Protein AF-G0UNC0-F1 (afdb_monomer_lite)

Radius of gyration: 29.93 Å; chains: 1; bounding box: 66×72×82 Å

Foldseek 3Di:
DVVVVVVVVLVVLLVVLLVQLVVCLVPVPDDDPVNQVCCAVPLLSNLVSLLVQLQPPPDPRLQSSLSNVVVNVVRHDVVNLLSNLPPPSSLVSLLCLLQDDQPDDSSLSSNLSSLVQLVCQLVVCVPPPSNVSSVCSQVVSCVVRVDRSVVVNVVSPDDDDPDDQDPVNDDDPDPPPPDDDDPPPPVPPQWDADPPQRDTDGPPDPDDDPPPDDDDDDDDDDDD

Sequence (224 aa):
MDFFRRTFNNIKLRLHISKVFQEASKYPVVLSPECLELAESYPAIVAAVIGDSLGKSSTLHVYGYLLLLEKLVNSCSSAFHSAMAQNCALQENLVLLATGRADGAERRRSRHLARLTLLEYSRMFADVPELRSLATLATAAEQRTGRHLLRAIVLENKSVRIIEPRPQDIVVFSPTESTAGSAVQTELPAVWPCSICTSMNRRSDESCSPAGQRGTRRRAPFHF

pLDDT: mean 82.82, std 18.48, range [31.75, 98.38]

Secondary structure (DSSP, 8-state):
-HHHHHHHHHHHHHHHHHHHHHHHHHSTTS--HHHHHHHHH-HHHHHHHHHHHHH-TT-TTHHHHHHHHHHHHHHS-HHHHHHHHH-HHHHHHHHHHHHS---SHHHHHHHHHHHHHHHHHHHHTTT-GGGHHHHTHHHHHHHHHTS-HHHHHHHHHS----PPPPGGG----------S---------SEEE-TTT--EEETT-SS---TT-----PPPPPP-

Organism: Trypanosoma congolense (strain IL3000) (NCBI:txid1068625)

Structure (mmCIF, N/CA/C/O backbone):
data_AF-G0UNC0-F1
#
_entry.id   AF-G0UNC0-F1
#
loop_
_atom_site.group_PDB
_atom_site.id
_atom_site.type_symbol
_atom_site.label_atom_id
_atom_site.label_alt_id
_atom_site.label_comp_id
_atom_site.label_asym_id
_atom_site.label_entity_id
_atom_site.label_seq_id
_atom_site.pdbx_PDB_ins_code
_atom_site.Cartn_x
_atom_site.Cartn_y
_atom_site.Cartn_z
_atom_site.occupancy
_atom_site.B_iso_or_equiv
_atom_site.auth_seq_id
_atom_site.auth_comp_id
_atom_site.auth_asym_id
_atom_site.auth_atom_id
_atom_site.pdbx_PDB_model_num
ATOM 1 N N . MET A 1 1 ? 32.846 13.074 -13.757 1.00 62.44 1 MET A N 1
ATOM 2 C CA . MET A 1 1 ? 31.672 13.687 -14.426 1.00 62.44 1 MET A CA 1
ATOM 3 C C . MET A 1 1 ? 30.473 12.740 -14.502 1.00 62.44 1 MET A C 1
ATOM 5 O O . MET A 1 1 ? 29.347 13.204 -14.362 1.00 62.44 1 MET A O 1
ATOM 9 N N . ASP A 1 2 ? 30.677 11.424 -14.627 1.00 79.31 2 ASP A N 1
ATOM 10 C CA . ASP A 1 2 ? 29.570 10.460 -14.773 1.00 79.31 2 ASP A CA 1
ATOM 11 C C . ASP A 1 2 ? 28.697 10.286 -13.530 1.00 79.31 2 ASP A C 1
ATOM 13 O O . ASP A 1 2 ? 27.493 10.087 -13.661 1.00 79.31 2 ASP A O 1
ATOM 17 N N . PHE A 1 3 ? 29.268 10.424 -12.328 1.00 80.81 3 PHE A N 1
ATOM 18 C CA . PHE A 1 3 ? 28.497 10.390 -11.082 1.00 80.81 3 PHE A CA 1
ATOM 19 C C . PHE A 1 3 ? 27.432 11.494 -11.051 1.00 80.81 3 PHE A C 1
ATOM 21 O O . PHE A 1 3 ? 26.249 11.198 -10.926 1.00 80.81 3 PHE A O 1
ATOM 28 N N . PHE A 1 4 ? 27.822 12.754 -11.268 1.00 81.50 4 PHE A N 1
ATOM 29 C CA . PHE A 1 4 ? 26.883 13.880 -11.292 1.00 81.50 4 PHE A CA 1
ATOM 30 C C . PHE A 1 4 ? 25.819 13.726 -12.379 1.00 81.50 4 PHE A C 1
ATOM 32 O O . PHE A 1 4 ? 24.649 14.000 -12.127 1.00 81.50 4 PHE A O 1
ATOM 39 N N . ARG A 1 5 ? 26.194 13.222 -13.561 1.00 82.06 5 ARG A N 1
ATOM 40 C CA . ARG A 1 5 ? 25.249 12.978 -14.657 1.00 82.06 5 ARG A CA 1
ATOM 41 C C . ARG A 1 5 ? 24.229 11.892 -14.306 1.00 82.06 5 ARG A C 1
ATOM 43 O O . ARG A 1 5 ? 23.038 12.082 -14.536 1.00 82.06 5 ARG A O 1
ATOM 50 N N . ARG A 1 6 ? 24.675 10.777 -13.716 1.00 84.19 6 ARG A N 1
ATOM 51 C CA . ARG A 1 6 ? 23.799 9.686 -13.255 1.00 84.19 6 ARG A CA 1
ATOM 52 C C . ARG A 1 6 ? 22.871 10.152 -12.139 1.00 84.19 6 ARG A C 1
ATOM 54 O O . ARG A 1 6 ? 21.672 9.904 -12.218 1.00 84.19 6 ARG A O 1
ATOM 61 N N . THR A 1 7 ? 23.398 10.873 -11.153 1.00 84.44 7 THR A N 1
ATOM 62 C CA . THR A 1 7 ? 22.610 11.418 -10.043 1.00 84.44 7 THR A CA 1
ATOM 63 C C . THR A 1 7 ? 21.571 12.419 -10.542 1.00 84.44 7 THR A C 1
ATOM 65 O O . THR A 1 7 ? 20.403 12.316 -10.181 1.00 84.44 7 THR A O 1
ATOM 68 N N . PHE A 1 8 ? 21.952 13.336 -11.434 1.00 88.44 8 PHE A N 1
ATOM 69 C CA . PHE A 1 8 ? 21.024 14.301 -12.024 1.00 88.44 8 PHE A CA 1
ATOM 70 C C . PHE A 1 8 ? 19.915 13.616 -12.831 1.00 88.44 8 PHE A C 1
ATOM 72 O O . PHE A 1 8 ? 18.739 13.937 -12.663 1.00 88.44 8 PHE A O 1
ATOM 79 N N . ASN A 1 9 ? 20.265 12.627 -13.658 1.00 89.44 9 ASN A N 1
ATOM 80 C CA . ASN A 1 9 ? 19.283 11.853 -14.416 1.00 89.44 9 ASN A CA 1
ATOM 81 C C . ASN A 1 9 ? 18.334 11.072 -13.496 1.00 89.44 9 ASN A C 1
ATOM 83 O O . ASN A 1 9 ? 17.136 11.029 -13.762 1.00 89.44 9 ASN A O 1
ATOM 87 N N . ASN A 1 10 ? 18.840 10.510 -12.394 1.00 89.25 10 ASN A N 1
ATOM 88 C CA . ASN A 1 10 ? 18.021 9.819 -11.400 1.00 89.25 10 ASN A CA 1
ATOM 89 C C . ASN A 1 10 ? 17.038 10.780 -10.708 1.00 89.25 10 ASN A C 1
ATOM 91 O O . ASN A 1 10 ? 15.851 10.479 -10.608 1.00 89.25 10 ASN A O 1
ATOM 95 N N . ILE A 1 11 ? 17.496 11.975 -10.318 1.00 92.44 11 ILE A N 1
ATOM 96 C CA . ILE A 1 11 ? 16.631 13.013 -9.738 1.00 92.44 11 ILE A CA 1
ATOM 97 C C . ILE A 1 11 ? 15.555 13.436 -10.740 1.00 92.44 11 ILE A C 1
ATOM 99 O O . ILE A 1 11 ? 14.378 13.494 -10.386 1.00 92.44 11 ILE A O 1
ATOM 103 N N . LYS A 1 12 ? 15.931 13.688 -12.000 1.00 94.38 12 LYS A N 1
ATOM 104 C CA . LYS A 1 12 ? 14.984 14.052 -13.061 1.00 94.38 12 LYS A CA 1
ATOM 105 C C . LYS A 1 12 ? 13.924 12.966 -13.260 1.00 94.38 12 LYS A C 1
ATOM 107 O O . LYS A 1 12 ? 12.743 13.290 -13.359 1.00 94.38 12 LYS A O 1
ATOM 112 N N . LEU A 1 13 ? 14.334 11.698 -13.269 1.00 94.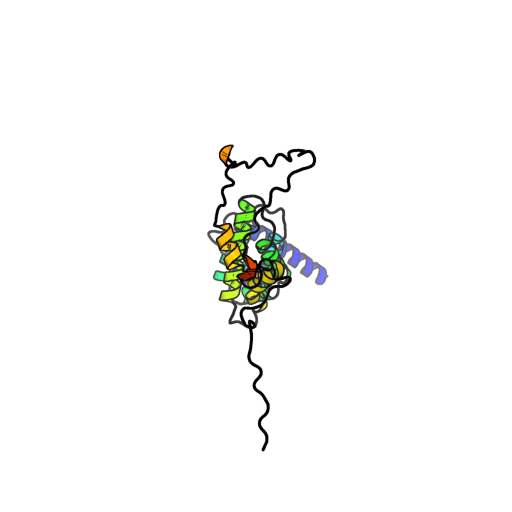81 13 LEU A N 1
ATOM 113 C CA . LEU A 1 13 ? 13.427 10.558 -13.375 1.00 94.81 13 LEU A CA 1
ATOM 114 C C . LEU A 1 13 ? 12.478 10.483 -12.174 1.00 94.81 13 LEU A C 1
ATOM 116 O O . LEU A 1 13 ? 11.270 10.373 -12.356 1.00 94.81 13 LEU A O 1
ATOM 120 N N . ARG A 1 14 ? 12.994 10.620 -10.947 1.00 95.69 14 ARG A N 1
ATOM 121 C CA . ARG A 1 14 ? 12.172 10.608 -9.729 1.00 95.69 14 ARG A CA 1
ATOM 122 C C . ARG A 1 14 ? 11.157 11.751 -9.709 1.00 95.69 14 ARG A C 1
ATOM 124 O O . ARG A 1 14 ? 10.015 11.533 -9.317 1.00 95.69 14 ARG A O 1
ATOM 131 N N . LEU A 1 15 ? 11.541 12.948 -10.157 1.00 95.31 15 LEU A N 1
ATOM 132 C CA . LEU A 1 15 ? 10.632 14.093 -10.280 1.00 95.31 15 LEU A CA 1
ATOM 133 C C . LEU A 1 15 ? 9.550 13.853 -11.336 1.00 95.31 15 LEU A C 1
ATOM 135 O O . LEU A 1 15 ? 8.385 14.168 -11.100 1.00 95.31 15 LEU A O 1
ATOM 139 N N . HIS A 1 16 ? 9.921 13.276 -12.480 1.00 96.75 16 HIS A N 1
ATOM 140 C CA . HIS A 1 16 ? 8.971 12.924 -13.529 1.00 96.75 16 HIS A CA 1
ATOM 141 C C . HIS A 1 16 ? 7.955 11.885 -13.038 1.00 96.75 16 HIS A C 1
ATOM 143 O O . HIS A 1 16 ? 6.756 12.152 -13.089 1.00 96.75 16 HIS A O 1
ATOM 149 N N . ILE A 1 17 ? 8.426 10.776 -12.455 1.00 96.25 17 ILE A N 1
ATOM 150 C CA . ILE A 1 17 ? 7.572 9.747 -11.846 1.00 96.25 17 ILE A CA 1
ATOM 151 C C . ILE A 1 17 ? 6.675 10.371 -10.771 1.00 96.25 17 ILE A C 1
ATOM 153 O O . ILE A 1 17 ? 5.467 10.159 -10.783 1.00 96.25 17 ILE A O 1
ATOM 157 N N . SER A 1 18 ? 7.222 11.204 -9.880 1.00 94.69 18 SER A N 1
ATOM 158 C CA . SER A 1 18 ? 6.429 11.887 -8.851 1.00 94.69 18 SER A CA 1
ATOM 159 C C . SER A 1 18 ? 5.303 12.728 -9.442 1.00 94.69 18 SER A C 1
ATOM 161 O O . SER A 1 18 ? 4.203 12.716 -8.898 1.00 94.69 18 SER A O 1
ATOM 163 N N . LYS A 1 19 ? 5.550 13.445 -10.542 1.00 94.12 19 LYS A N 1
ATOM 164 C CA . LYS A 1 19 ? 4.528 14.261 -11.204 1.00 94.12 19 LYS A CA 1
ATOM 165 C C . LYS A 1 19 ? 3.438 13.391 -11.831 1.00 94.12 19 LYS A C 1
ATOM 167 O O . LYS A 1 19 ? 2.259 13.655 -11.614 1.00 94.12 19 LYS A O 1
ATOM 172 N N . VAL A 1 20 ? 3.826 12.354 -12.572 1.00 94.81 20 VAL A N 1
ATOM 173 C CA . VAL A 1 20 ? 2.887 11.429 -13.228 1.00 94.81 20 VAL A CA 1
ATOM 174 C C . VAL A 1 20 ? 1.990 10.750 -12.189 1.00 94.81 20 VAL A C 1
ATOM 176 O O . VAL A 1 20 ? 0.769 10.746 -12.322 1.00 94.81 20 VAL A O 1
ATOM 179 N N . PHE A 1 21 ? 2.576 10.250 -11.100 1.00 93.50 21 PHE A N 1
ATOM 180 C CA . PHE A 1 21 ? 1.844 9.520 -10.065 1.00 93.50 21 PHE A CA 1
ATOM 181 C C . PHE A 1 21 ? 0.993 10.438 -9.185 1.00 93.50 21 PHE A C 1
ATOM 183 O O . PHE A 1 21 ? -0.075 10.031 -8.729 1.00 93.50 21 PHE A O 1
ATOM 190 N N . GLN A 1 22 ? 1.402 11.695 -9.002 1.00 92.12 22 GLN A N 1
ATOM 191 C CA . GLN A 1 22 ? 0.567 12.695 -8.346 1.00 92.12 22 GLN A CA 1
ATOM 192 C C . GLN A 1 22 ? -0.710 12.967 -9.141 1.00 92.12 22 GLN A C 1
ATOM 194 O O . GLN A 1 22 ? -1.788 12.995 -8.548 1.00 92.12 22 GLN A O 1
ATOM 199 N N . GLU A 1 23 ? -0.622 13.128 -10.461 1.00 91.44 23 GLU A N 1
ATOM 200 C CA . GLU A 1 23 ? -1.813 13.304 -11.297 1.00 91.44 23 GLU A CA 1
ATOM 201 C C . GLU A 1 23 ? -2.672 12.034 -11.339 1.00 91.44 23 GLU A C 1
ATOM 203 O O . GLU A 1 23 ? -3.886 12.115 -11.147 1.00 91.44 23 GLU A O 1
ATOM 208 N N . ALA A 1 24 ? -2.055 10.855 -11.466 1.00 91.88 24 ALA A N 1
ATOM 209 C CA . ALA A 1 24 ? -2.771 9.579 -11.438 1.00 91.88 24 ALA A CA 1
ATOM 210 C C . ALA A 1 24 ? -3.513 9.346 -10.108 1.00 91.88 24 ALA A C 1
ATOM 212 O O . ALA A 1 24 ? -4.627 8.824 -10.098 1.00 91.88 24 ALA A O 1
ATOM 213 N N . SER A 1 25 ? -2.948 9.796 -8.981 1.00 91.38 25 SER A N 1
ATOM 214 C CA . SER A 1 25 ? -3.578 9.664 -7.660 1.00 91.38 25 SER A CA 1
ATOM 215 C C . SER A 1 25 ? -4.883 10.459 -7.521 1.00 91.38 25 SER A C 1
ATOM 217 O O . SER A 1 25 ? -5.723 10.117 -6.691 1.00 91.38 25 SER A O 1
ATOM 219 N N . LYS A 1 26 ? -5.095 11.502 -8.333 1.00 89.88 26 LYS A N 1
ATOM 220 C CA . LYS A 1 26 ? -6.343 12.284 -8.318 1.00 89.88 26 LYS A CA 1
ATOM 221 C C . LYS A 1 26 ? -7.501 11.526 -8.970 1.00 89.88 26 LYS A C 1
ATOM 223 O O . LYS A 1 26 ? -8.643 11.700 -8.555 1.00 89.88 26 LYS A O 1
ATOM 228 N N . TYR A 1 27 ? -7.203 10.672 -9.952 1.00 83.81 27 TYR A N 1
ATOM 229 C CA . TYR A 1 27 ? -8.188 9.915 -10.729 1.00 83.81 27 TYR A CA 1
ATOM 230 C C . TYR A 1 27 ? -7.739 8.454 -10.927 1.00 83.81 27 TYR A C 1
ATOM 232 O O . TYR A 1 27 ? -7.495 8.031 -12.057 1.00 83.81 27 TYR A O 1
ATOM 240 N N . PRO A 1 28 ? -7.660 7.640 -9.857 1.00 76.88 28 PRO A N 1
ATOM 241 C CA . PRO A 1 28 ? -7.049 6.305 -9.893 1.00 76.88 28 PRO A CA 1
ATOM 242 C C . PRO A 1 28 ? -7.924 5.226 -10.569 1.00 76.88 28 PRO A C 1
ATOM 244 O O . PRO A 1 28 ? -7.727 4.032 -10.356 1.00 76.88 28 PRO A O 1
ATOM 247 N N . VAL A 1 29 ? -8.929 5.624 -11.358 1.00 76.62 29 VAL A N 1
ATOM 248 C CA . VAL A 1 29 ? -9.902 4.704 -11.970 1.00 76.62 29 VAL A CA 1
ATOM 249 C C . VAL A 1 29 ? -9.270 3.913 -13.116 1.00 76.62 29 VAL A C 1
ATOM 251 O O . VAL A 1 29 ? -9.518 2.714 -13.236 1.00 76.62 29 VAL A O 1
ATOM 254 N N . VAL A 1 30 ? -8.432 4.563 -13.930 1.00 82.88 30 VAL A N 1
ATOM 255 C CA . VAL A 1 30 ? -7.746 3.952 -15.076 1.00 82.88 30 VAL A CA 1
ATOM 256 C C . VAL A 1 30 ? -6.280 4.368 -15.048 1.00 82.88 30 VAL A C 1
ATOM 258 O O . VAL A 1 30 ? -5.974 5.558 -15.020 1.00 82.88 30 VAL A O 1
ATOM 261 N N . LEU A 1 31 ? -5.375 3.387 -15.052 1.00 87.62 31 LEU A N 1
ATOM 262 C CA . LEU A 1 31 ? -3.941 3.644 -15.171 1.00 87.62 31 LEU A CA 1
ATOM 263 C C . LEU A 1 31 ? -3.624 4.122 -16.586 1.00 87.62 31 LEU A C 1
ATOM 265 O O . LEU A 1 31 ? -4.024 3.487 -17.562 1.00 87.62 31 LEU A O 1
ATOM 269 N N . SER A 1 32 ? -2.885 5.225 -16.702 1.00 92.00 32 SER A N 1
ATOM 270 C CA . SER A 1 32 ? -2.342 5.627 -17.997 1.00 92.00 32 SER A CA 1
ATOM 271 C C . SER A 1 32 ? -1.278 4.614 -18.454 1.00 92.00 32 SER A C 1
ATOM 273 O O . SER A 1 32 ? -0.613 3.999 -17.612 1.00 92.00 32 SER A O 1
ATOM 275 N N . PRO A 1 33 ? -1.071 4.443 -19.773 1.00 93.38 33 PRO A N 1
ATOM 276 C CA . PRO A 1 33 ? -0.002 3.584 -20.285 1.00 93.38 33 PRO A CA 1
ATOM 277 C C . PRO A 1 33 ? 1.377 4.026 -19.774 1.00 93.38 33 PRO A C 1
ATOM 279 O O . PRO A 1 33 ? 2.196 3.187 -19.419 1.00 93.38 33 PRO A O 1
ATOM 282 N N . GLU A 1 34 ? 1.587 5.337 -19.625 1.00 94.94 34 GLU A N 1
ATOM 283 C CA . GLU A 1 34 ? 2.806 5.914 -19.049 1.00 94.94 34 GLU A CA 1
ATOM 284 C C . GLU A 1 34 ? 3.031 5.470 -17.590 1.00 94.94 34 GLU A C 1
ATOM 286 O O . GLU A 1 34 ? 4.153 5.136 -17.214 1.00 94.94 34 GLU A O 1
ATOM 291 N N . CYS A 1 35 ? 1.982 5.401 -16.757 1.00 94.31 35 CYS A N 1
ATOM 292 C CA . CYS A 1 35 ? 2.106 4.899 -15.383 1.00 94.31 35 CYS A CA 1
ATOM 293 C C . CYS A 1 35 ? 2.588 3.445 -15.341 1.00 94.31 35 CYS A C 1
ATOM 295 O O . CYS A 1 35 ? 3.447 3.115 -14.522 1.00 94.31 35 CYS A O 1
ATOM 297 N N . LEU A 1 36 ? 2.028 2.592 -16.203 1.00 95.31 36 LEU A N 1
ATOM 298 C CA . LEU A 1 36 ? 2.390 1.176 -16.279 1.00 95.31 36 LEU A CA 1
ATOM 299 C C . LEU A 1 36 ? 3.820 0.995 -16.791 1.00 95.31 36 LEU A C 1
ATOM 301 O O . LEU A 1 36 ? 4.602 0.276 -16.176 1.00 95.31 36 LEU A O 1
ATOM 305 N N . GLU A 1 37 ? 4.191 1.704 -17.857 1.00 96.88 37 GLU A N 1
ATOM 306 C CA . GLU A 1 37 ? 5.540 1.650 -18.424 1.00 96.88 37 GLU A CA 1
ATOM 307 C C . GLU A 1 37 ? 6.605 2.070 -17.401 1.00 96.88 37 GLU A C 1
ATOM 309 O O . GLU A 1 37 ? 7.631 1.401 -17.250 1.00 96.88 37 GLU A O 1
ATOM 314 N N . LEU A 1 38 ? 6.347 3.142 -16.643 1.00 97.38 38 LEU A N 1
ATOM 315 C CA . LEU A 1 38 ? 7.242 3.598 -15.580 1.00 97.38 38 LEU A CA 1
ATOM 316 C C . LEU A 1 38 ? 7.332 2.593 -14.425 1.00 97.38 38 LEU A C 1
ATOM 318 O O . LEU A 1 38 ? 8.417 2.406 -13.871 1.00 97.38 38 LEU A O 1
ATOM 322 N N . ALA A 1 39 ? 6.218 1.957 -14.052 1.00 96.94 39 ALA A N 1
ATOM 323 C CA . ALA A 1 39 ? 6.186 0.962 -12.983 1.00 96.94 39 ALA A CA 1
ATOM 324 C C . ALA A 1 39 ? 6.944 -0.320 -13.344 1.00 96.94 39 ALA A C 1
ATOM 326 O O . ALA A 1 39 ? 7.632 -0.862 -12.483 1.00 96.94 39 ALA A O 1
ATOM 327 N N . GLU A 1 40 ? 6.879 -0.757 -14.602 1.00 96.62 40 GLU A N 1
ATOM 328 C CA . GLU A 1 40 ? 7.638 -1.914 -15.093 1.00 96.62 40 GLU A CA 1
ATOM 329 C C . GLU A 1 40 ? 9.122 -1.592 -15.294 1.00 96.62 40 GLU A C 1
ATOM 331 O O . GLU A 1 40 ? 9.996 -2.374 -14.924 1.00 96.62 40 GLU A O 1
ATOM 336 N N . SER A 1 41 ? 9.431 -0.413 -15.837 1.00 97.12 41 SER A N 1
ATOM 337 C CA . SER A 1 41 ? 10.813 -0.033 -16.152 1.00 97.12 41 SER A CA 1
ATOM 338 C C . SER A 1 41 ? 11.609 0.383 -14.912 1.00 97.12 41 SER A C 1
ATOM 340 O O . SER A 1 41 ? 12.825 0.186 -14.853 1.00 97.12 41 SER A O 1
ATOM 342 N N . TYR A 1 42 ? 10.944 0.976 -13.913 1.00 97.31 42 TYR A N 1
ATOM 343 C CA . TYR A 1 42 ? 11.586 1.563 -12.731 1.00 97.31 42 TYR A CA 1
ATOM 344 C C . TYR A 1 42 ? 10.866 1.227 -11.410 1.00 97.31 42 TYR A C 1
ATOM 346 O O . TYR A 1 42 ? 10.596 2.130 -10.605 1.00 97.31 42 TYR A O 1
ATOM 354 N N . PRO A 1 43 ? 10.610 -0.060 -11.111 1.00 97.56 43 PRO A N 1
ATOM 355 C CA . PRO A 1 43 ? 9.739 -0.478 -10.012 1.00 97.56 43 PRO A CA 1
ATOM 356 C C . PRO A 1 43 ? 10.212 0.014 -8.636 1.00 97.56 43 PRO A C 1
ATOM 358 O O . PRO A 1 43 ? 9.407 0.473 -7.827 1.00 97.56 43 PRO A O 1
ATOM 3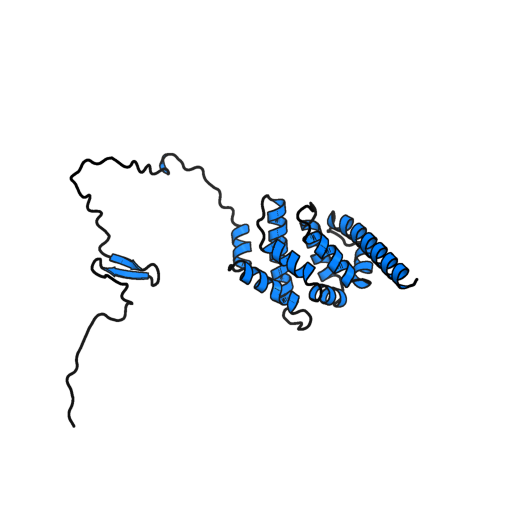61 N N . ALA A 1 44 ? 11.525 0.013 -8.379 1.00 97.19 44 ALA A N 1
ATOM 362 C CA . ALA A 1 44 ? 12.094 0.485 -7.113 1.00 97.19 44 ALA A CA 1
ATOM 363 C C . ALA A 1 44 ? 11.885 1.991 -6.882 1.00 97.19 44 ALA A C 1
ATOM 365 O O . ALA A 1 44 ? 11.568 2.415 -5.768 1.00 97.19 44 ALA A O 1
ATOM 366 N N . ILE A 1 45 ? 12.035 2.804 -7.934 1.00 97.00 45 ILE A N 1
ATOM 367 C CA . ILE A 1 45 ? 11.839 4.257 -7.848 1.00 97.00 45 ILE A CA 1
ATOM 368 C C . ILE A 1 45 ? 10.353 4.561 -7.675 1.00 97.00 45 ILE A C 1
ATOM 370 O O . ILE A 1 45 ? 9.997 5.394 -6.843 1.00 97.00 45 ILE A O 1
ATOM 374 N N . VAL A 1 46 ? 9.487 3.856 -8.405 1.00 97.69 46 VAL A N 1
ATOM 375 C CA . VAL A 1 46 ? 8.033 3.998 -8.279 1.00 97.69 46 VAL A CA 1
ATOM 376 C C . VAL A 1 46 ? 7.561 3.627 -6.872 1.00 97.69 46 VAL A C 1
ATOM 378 O O . VAL A 1 46 ? 6.868 4.424 -6.238 1.00 97.69 46 VAL A O 1
ATOM 381 N N . ALA A 1 47 ? 7.993 2.482 -6.335 1.00 97.50 47 ALA A N 1
ATOM 382 C CA . ALA A 1 47 ? 7.674 2.073 -4.967 1.00 97.50 47 ALA A CA 1
ATOM 383 C C . ALA A 1 47 ? 8.133 3.118 -3.934 1.00 97.50 47 ALA A C 1
ATOM 385 O O . ALA A 1 47 ? 7.397 3.425 -2.997 1.00 97.50 47 ALA A O 1
ATOM 386 N N . ALA A 1 48 ? 9.315 3.718 -4.127 1.00 96.69 48 ALA A N 1
ATOM 387 C CA . ALA A 1 48 ? 9.811 4.786 -3.261 1.00 96.69 48 ALA A CA 1
ATOM 388 C C . ALA A 1 48 ? 8.969 6.066 -3.359 1.00 96.69 48 ALA A C 1
ATOM 390 O O . ALA A 1 48 ? 8.620 6.638 -2.333 1.00 96.69 48 ALA A O 1
ATOM 391 N N . VAL A 1 49 ? 8.590 6.492 -4.567 1.00 95.50 49 VAL A N 1
ATOM 392 C CA . VAL A 1 49 ? 7.746 7.681 -4.778 1.00 95.50 49 VAL A CA 1
ATOM 393 C C . VAL A 1 49 ? 6.362 7.507 -4.149 1.00 95.50 49 VAL A C 1
ATOM 395 O O . VAL A 1 49 ? 5.864 8.429 -3.496 1.00 95.50 49 VAL A O 1
ATOM 398 N N . ILE A 1 50 ? 5.745 6.331 -4.304 1.00 95.12 50 ILE A N 1
ATOM 399 C CA . ILE A 1 50 ? 4.471 6.020 -3.645 1.00 95.12 50 ILE A CA 1
ATOM 400 C C . ILE A 1 50 ? 4.665 6.012 -2.127 1.00 95.12 50 ILE A C 1
ATOM 402 O O . ILE A 1 50 ? 3.904 6.665 -1.416 1.00 95.12 50 ILE A O 1
ATOM 406 N N . GLY A 1 51 ? 5.712 5.345 -1.632 1.00 95.19 51 GLY A N 1
ATOM 407 C CA . GLY A 1 51 ? 6.037 5.290 -0.207 1.00 95.19 51 GLY A CA 1
ATOM 408 C C . GLY A 1 51 ? 6.187 6.678 0.410 1.00 95.19 51 GLY A C 1
ATOM 409 O O . GLY A 1 51 ? 5.528 6.975 1.406 1.00 95.19 51 GLY A O 1
ATOM 410 N N . ASP A 1 52 ? 6.972 7.557 -0.214 1.00 93.62 52 ASP A N 1
ATOM 411 C CA . ASP A 1 52 ? 7.153 8.947 0.217 1.00 93.62 52 ASP A CA 1
ATOM 412 C C . ASP A 1 52 ? 5.832 9.721 0.239 1.00 93.62 52 ASP A C 1
ATOM 414 O O . ASP A 1 52 ? 5.618 10.576 1.098 1.00 93.62 52 ASP A O 1
ATOM 418 N N . SER A 1 53 ? 4.950 9.454 -0.723 1.00 92.75 53 SER A N 1
ATOM 419 C CA . SER A 1 53 ? 3.661 10.137 -0.836 1.00 92.75 53 SER A CA 1
ATOM 420 C C . SER A 1 53 ? 2.686 9.681 0.249 1.00 92.75 53 SER A C 1
ATOM 422 O O . SER A 1 53 ? 1.986 10.514 0.820 1.00 92.75 53 SER A O 1
ATOM 424 N N . LEU A 1 54 ? 2.704 8.391 0.601 1.00 92.94 54 LEU A N 1
ATOM 425 C CA . LEU A 1 54 ? 1.915 7.823 1.697 1.00 92.94 54 LEU A CA 1
ATOM 426 C C . LEU A 1 54 ? 2.396 8.290 3.081 1.00 92.94 54 LEU A C 1
ATOM 428 O O . LEU A 1 54 ? 1.577 8.502 3.973 1.00 92.94 54 LEU A O 1
ATOM 432 N N . GLY A 1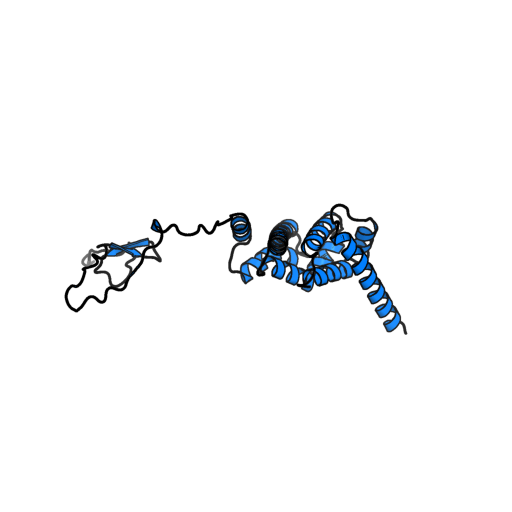 55 ? 3.708 8.476 3.266 1.00 88.25 55 GLY A N 1
ATOM 433 C CA . GLY A 1 55 ? 4.291 8.940 4.532 1.00 88.25 55 GLY A CA 1
ATOM 434 C C . GLY A 1 55 ? 4.083 10.433 4.819 1.00 88.25 55 GLY A C 1
ATOM 435 O O . GLY A 1 55 ? 4.193 10.875 5.964 1.00 88.25 55 GLY A O 1
ATOM 436 N N . LYS A 1 56 ? 3.761 11.240 3.801 1.00 82.56 56 LYS A N 1
ATOM 437 C CA . LYS A 1 56 ? 3.523 12.682 3.959 1.00 82.56 56 LYS A CA 1
ATOM 438 C C . LYS A 1 56 ? 2.122 12.935 4.520 1.00 82.56 56 LYS A C 1
ATOM 440 O O . LYS A 1 56 ? 1.128 12.934 3.795 1.00 82.56 56 LYS A O 1
ATOM 445 N N . SER A 1 57 ? 2.072 13.243 5.816 1.00 57.50 57 SER A N 1
ATOM 446 C CA . SER A 1 57 ? 0.870 13.506 6.630 1.00 57.50 57 SER A CA 1
ATOM 447 C C . SER A 1 57 ? -0.025 14.668 6.161 1.00 57.50 57 SER A C 1
ATOM 449 O O . SER A 1 57 ? -1.138 14.827 6.674 1.00 57.50 57 SER A O 1
ATOM 451 N N . SER A 1 58 ? 0.446 15.474 5.206 1.00 62.88 58 SER A N 1
ATOM 452 C CA . SER A 1 58 ? -0.240 16.634 4.628 1.00 62.88 58 SER A CA 1
ATOM 453 C C . SER A 1 58 ? -0.920 16.361 3.283 1.00 62.88 58 SER A C 1
ATOM 455 O O . SER A 1 58 ? -1.537 17.264 2.721 1.00 62.88 58 SER A O 1
ATOM 457 N N . THR A 1 59 ? -0.808 15.152 2.727 1.00 62.22 59 THR A N 1
ATOM 458 C CA . THR A 1 59 ? -1.312 14.896 1.375 1.00 62.22 59 THR A CA 1
ATOM 459 C C . THR A 1 59 ? -2.823 14.644 1.370 1.00 62.22 59 THR A C 1
ATOM 461 O O . THR A 1 59 ? -3.320 13.661 1.911 1.00 62.22 59 THR A O 1
ATOM 464 N N . LEU A 1 60 ? -3.568 15.509 0.672 1.00 69.62 60 LEU A N 1
ATOM 465 C CA . LEU A 1 60 ? -5.005 15.353 0.372 1.00 69.62 60 LEU A CA 1
ATOM 466 C C . LEU A 1 60 ? -5.318 14.115 -0.499 1.00 69.62 60 LEU A C 1
ATOM 468 O O . LEU A 1 60 ? -6.472 13.834 -0.805 1.00 69.62 60 LEU A O 1
ATOM 472 N N . HIS A 1 61 ? -4.293 13.365 -0.911 1.00 83.62 61 HIS A N 1
ATOM 473 C CA . HIS A 1 61 ? -4.392 12.302 -1.906 1.00 83.62 61 HIS A CA 1
ATOM 474 C C . HIS A 1 61 ? -3.923 10.930 -1.402 1.00 83.62 61 HIS A C 1
ATOM 476 O O . HIS A 1 61 ? -3.773 10.027 -2.218 1.00 83.62 61 HIS A O 1
ATOM 482 N N . VAL A 1 62 ? -3.724 10.724 -0.089 1.00 92.38 62 VAL A N 1
ATOM 483 C CA . VAL A 1 62 ? -3.329 9.403 0.460 1.00 92.38 62 VAL A CA 1
ATOM 484 C C . VAL A 1 62 ? -4.257 8.292 -0.035 1.00 92.38 62 VAL A C 1
ATOM 486 O O . VAL A 1 62 ? -3.791 7.262 -0.512 1.00 92.38 62 VAL A O 1
ATOM 489 N N . TYR A 1 63 ? -5.572 8.522 0.018 1.00 92.94 63 TYR A N 1
ATOM 490 C CA . TYR A 1 63 ? -6.565 7.573 -0.488 1.00 92.94 63 TYR A CA 1
ATOM 491 C C . TYR A 1 63 ? -6.352 7.236 -1.972 1.00 92.94 63 TYR A C 1
ATOM 493 O O . TYR A 1 63 ? -6.399 6.073 -2.360 1.00 92.94 63 TYR A O 1
ATOM 501 N N . GLY A 1 64 ? -6.064 8.249 -2.789 1.00 93.75 64 GLY A N 1
ATOM 502 C CA . GLY A 1 64 ? -5.780 8.088 -4.211 1.00 93.75 64 GLY A CA 1
ATOM 503 C C . GLY A 1 64 ? -4.506 7.292 -4.486 1.00 93.75 64 GLY A C 1
ATOM 504 O O . GLY A 1 64 ? -4.502 6.429 -5.356 1.00 93.75 64 GLY A O 1
ATOM 505 N N . TYR A 1 65 ? -3.447 7.517 -3.704 1.00 95.25 65 TYR A N 1
ATOM 506 C CA . TYR A 1 65 ? -2.214 6.730 -3.786 1.00 95.25 65 TYR A CA 1
ATOM 507 C C . TYR A 1 65 ? -2.403 5.273 -3.358 1.00 95.25 65 TYR A C 1
ATOM 509 O O . TYR A 1 65 ? -1.787 4.395 -3.954 1.00 95.25 65 TYR A O 1
ATOM 517 N N . LEU A 1 66 ? -3.257 4.998 -2.367 1.00 95.75 66 LEU A N 1
ATOM 518 C CA . LEU A 1 66 ? -3.595 3.625 -1.977 1.00 95.75 66 LEU A CA 1
ATOM 519 C C . LEU A 1 66 ? -4.337 2.889 -3.104 1.00 95.75 66 LEU A C 1
ATOM 521 O O . LEU A 1 66 ? -3.968 1.767 -3.435 1.00 95.75 66 LEU A O 1
ATOM 525 N N . LEU A 1 67 ? -5.317 3.539 -3.741 1.00 95.69 67 LEU A N 1
ATOM 526 C CA . LEU A 1 67 ? -6.008 2.977 -4.911 1.00 95.69 67 LEU A CA 1
ATOM 527 C C . LEU A 1 67 ? -5.058 2.781 -6.097 1.00 95.69 67 LEU A C 1
ATOM 529 O O . LEU A 1 67 ? -5.104 1.759 -6.775 1.00 95.69 67 LEU A O 1
ATOM 533 N N . LEU A 1 68 ? -4.174 3.749 -6.342 1.00 95.44 68 LEU A N 1
ATOM 534 C CA . LEU A 1 68 ? -3.166 3.644 -7.390 1.00 95.44 68 LEU A CA 1
ATOM 535 C C . LEU A 1 68 ? -2.243 2.443 -7.147 1.00 95.44 68 LEU A C 1
ATOM 537 O O . LEU A 1 68 ? -1.979 1.675 -8.069 1.00 95.44 68 LEU A O 1
ATOM 541 N N . LEU A 1 69 ? -1.792 2.257 -5.904 1.00 96.38 69 LEU A N 1
ATOM 542 C CA . LEU A 1 69 ? -0.956 1.129 -5.510 1.00 96.38 69 LEU A CA 1
ATOM 543 C C . LEU A 1 69 ? -1.676 -0.211 -5.726 1.00 96.38 69 LEU A C 1
ATOM 545 O O . LEU A 1 69 ? -1.078 -1.126 -6.282 1.00 96.38 69 LEU A O 1
ATOM 549 N N . GLU A 1 70 ? -2.955 -0.316 -5.361 1.00 95.75 70 GLU A N 1
ATOM 550 C CA . GLU A 1 70 ? -3.787 -1.496 -5.641 1.00 95.75 70 GLU A CA 1
ATOM 551 C C . GLU A 1 70 ? -3.823 -1.817 -7.145 1.00 95.75 70 GLU A C 1
ATOM 553 O O . GLU A 1 70 ? -3.583 -2.953 -7.555 1.00 95.75 70 GLU A O 1
ATOM 558 N N . LYS A 1 71 ? -4.059 -0.809 -7.997 1.00 95.56 71 LYS A N 1
ATOM 559 C CA . LYS A 1 71 ? -4.090 -1.001 -9.455 1.00 95.56 71 LYS A CA 1
ATOM 560 C C . LYS A 1 71 ? -2.748 -1.453 -10.017 1.00 95.56 71 LYS A C 1
ATOM 562 O O . LYS A 1 71 ? -2.727 -2.335 -10.873 1.00 95.56 71 LYS A O 1
ATOM 567 N N . LEU A 1 72 ? -1.648 -0.877 -9.542 1.00 96.31 72 LEU A N 1
ATOM 568 C CA . LEU A 1 72 ? -0.304 -1.247 -9.983 1.00 96.31 72 LEU A CA 1
ATOM 569 C C . LEU A 1 72 ? 0.052 -2.664 -9.555 1.00 96.31 72 LEU A C 1
ATOM 571 O O . LEU A 1 72 ? 0.550 -3.432 -10.365 1.00 96.31 72 LEU A O 1
ATOM 575 N N . VAL A 1 73 ? -0.267 -3.050 -8.321 1.00 96.69 73 VAL A N 1
ATOM 576 C CA . VAL A 1 73 ? -0.034 -4.420 -7.855 1.00 96.69 73 VAL A CA 1
ATOM 577 C C . VAL A 1 73 ? -0.799 -5.442 -8.696 1.00 96.69 73 VAL A C 1
ATOM 579 O O . VAL A 1 73 ? -0.240 -6.488 -9.011 1.00 96.69 73 VAL A O 1
ATOM 582 N N . ASN A 1 74 ? -2.022 -5.116 -9.117 1.00 95.06 74 ASN A N 1
ATOM 583 C CA . ASN A 1 74 ? -2.836 -5.983 -9.970 1.00 95.06 74 ASN A CA 1
ATOM 584 C C . ASN A 1 74 ? -2.405 -6.012 -11.446 1.00 95.06 74 ASN A C 1
ATOM 586 O O . ASN A 1 74 ? -2.785 -6.936 -12.161 1.00 95.06 74 ASN A O 1
ATOM 590 N N . SER A 1 75 ? -1.670 -5.002 -11.918 1.00 95.31 75 SER A N 1
ATOM 591 C CA . SER A 1 75 ? -1.350 -4.840 -13.347 1.00 95.31 75 SER A CA 1
ATOM 592 C C . SER A 1 75 ? 0.117 -5.098 -13.679 1.00 95.31 75 SER A C 1
ATOM 594 O O . SER A 1 75 ? 0.420 -5.421 -14.824 1.00 95.31 75 SER A O 1
ATOM 596 N N . CYS A 1 76 ? 1.017 -4.928 -12.710 1.00 96.00 76 CYS A N 1
ATOM 597 C CA . CYS A 1 76 ? 2.452 -5.040 -12.919 1.00 96.00 76 CYS A CA 1
ATOM 598 C C . CYS A 1 76 ? 2.983 -6.445 -12.609 1.00 96.00 76 CYS A C 1
ATOM 600 O O . CYS A 1 76 ? 2.396 -7.219 -11.850 1.00 96.00 76 CYS A O 1
ATOM 602 N N . SER A 1 77 ? 4.147 -6.742 -13.177 1.00 95.44 77 SER A N 1
ATOM 603 C CA . SER A 1 77 ? 4.881 -7.988 -13.005 1.00 95.44 77 SER A CA 1
ATOM 604 C C . SER A 1 77 ? 5.445 -8.176 -11.588 1.00 95.44 77 SER A C 1
ATOM 606 O O . SER A 1 77 ? 5.479 -7.262 -10.755 1.00 95.44 77 SER A O 1
ATOM 608 N N . SER A 1 78 ? 5.974 -9.376 -11.324 1.00 96.00 78 SER A N 1
ATOM 609 C CA . SER A 1 78 ? 6.641 -9.713 -10.059 1.00 96.00 78 SER A CA 1
ATOM 610 C C . SER A 1 78 ? 7.818 -8.790 -9.729 1.00 96.00 78 SER A C 1
ATOM 612 O O . SER A 1 78 ? 8.117 -8.597 -8.554 1.00 96.00 78 SER A O 1
ATOM 614 N N . ALA A 1 79 ? 8.445 -8.153 -10.726 1.00 97.44 79 ALA A N 1
ATOM 615 C CA . ALA A 1 79 ? 9.511 -7.178 -10.503 1.00 97.44 79 ALA A CA 1
ATOM 616 C C . ALA A 1 79 ? 9.033 -5.994 -9.643 1.00 97.44 79 ALA A C 1
ATOM 618 O O . ALA A 1 79 ? 9.761 -5.525 -8.762 1.00 97.44 79 ALA A O 1
ATOM 619 N N . PHE A 1 80 ? 7.790 -5.545 -9.849 1.00 98.12 80 PHE A N 1
ATOM 620 C CA . PHE A 1 80 ? 7.184 -4.501 -9.030 1.00 98.12 80 PHE A CA 1
ATOM 621 C C . PHE A 1 80 ? 6.902 -4.987 -7.605 1.00 98.12 80 PHE A C 1
ATOM 623 O O . PHE A 1 80 ? 7.214 -4.287 -6.639 1.00 98.12 80 PHE A O 1
ATOM 630 N N . HIS A 1 81 ? 6.392 -6.211 -7.447 1.00 98.19 81 HIS A N 1
ATOM 631 C CA . HIS A 1 81 ? 6.140 -6.793 -6.124 1.00 98.19 81 HIS A CA 1
ATOM 632 C C . HIS A 1 81 ? 7.439 -6.973 -5.328 1.00 98.19 81 HIS A C 1
ATOM 634 O O . HIS A 1 81 ? 7.49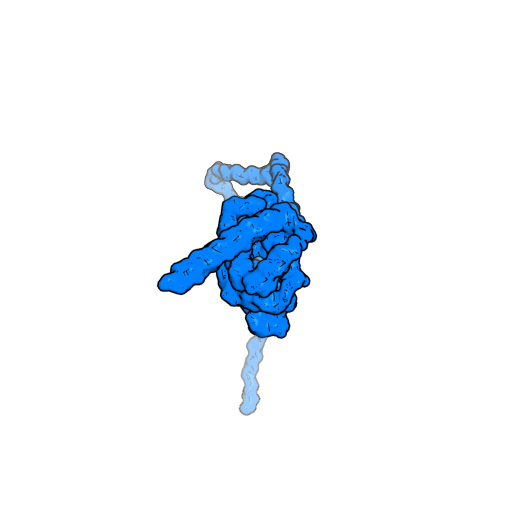6 -6.597 -4.157 1.00 98.19 81 HIS A O 1
ATOM 640 N N . SER A 1 82 ? 8.513 -7.447 -5.964 1.00 98.31 82 SER A N 1
ATOM 641 C CA . SER A 1 82 ? 9.834 -7.567 -5.335 1.00 98.31 82 SER A CA 1
ATOM 642 C C . SER A 1 82 ? 10.390 -6.206 -4.918 1.00 98.31 82 SER A C 1
ATOM 644 O O . SER A 1 82 ? 10.928 -6.067 -3.819 1.00 98.31 82 SER A O 1
ATOM 646 N N . ALA A 1 83 ? 10.203 -5.167 -5.737 1.00 98.31 83 ALA A N 1
ATOM 647 C CA . ALA A 1 83 ? 10.584 -3.807 -5.368 1.00 98.31 83 ALA A CA 1
ATOM 648 C C . ALA A 1 83 ? 9.806 -3.288 -4.147 1.00 98.31 83 ALA A C 1
ATOM 650 O O . ALA A 1 83 ? 10.390 -2.640 -3.276 1.00 98.31 83 ALA A O 1
ATOM 651 N N . MET A 1 84 ? 8.511 -3.601 -4.035 1.00 98.19 84 MET A N 1
ATOM 652 C CA . MET A 1 84 ? 7.726 -3.285 -2.838 1.00 98.19 84 MET A CA 1
ATOM 653 C C . MET A 1 84 ? 8.229 -4.044 -1.605 1.00 98.19 84 MET A C 1
ATOM 655 O O . MET A 1 84 ? 8.364 -3.448 -0.535 1.00 98.19 84 MET A O 1
ATOM 659 N N . ALA A 1 85 ? 8.552 -5.333 -1.749 1.00 98.00 85 ALA A N 1
ATOM 660 C CA . ALA A 1 85 ? 9.058 -6.176 -0.665 1.00 98.00 85 ALA A CA 1
ATOM 661 C C . ALA A 1 85 ? 10.430 -5.724 -0.135 1.00 98.00 85 ALA A C 1
ATOM 663 O O . ALA A 1 85 ? 10.720 -5.912 1.050 1.00 98.00 85 ALA A O 1
ATOM 664 N N . GLN A 1 86 ? 11.242 -5.085 -0.980 1.00 98.00 86 GLN A N 1
ATOM 665 C CA . GLN A 1 86 ? 12.531 -4.490 -0.609 1.00 98.00 86 GLN A CA 1
ATOM 666 C C . GLN A 1 86 ? 12.398 -3.066 -0.045 1.00 98.00 86 GLN A C 1
ATOM 668 O O . GLN A 1 86 ? 13.315 -2.562 0.604 1.00 98.00 86 GLN A O 1
ATOM 673 N N . ASN A 1 87 ? 11.267 -2.394 -0.274 1.00 97.75 87 ASN A N 1
ATOM 674 C CA . ASN A 1 87 ? 11.060 -1.021 0.167 1.00 97.75 87 ASN A CA 1
ATOM 675 C C . ASN A 1 87 ? 10.463 -0.960 1.583 1.00 97.75 87 ASN A C 1
ATOM 677 O O . ASN A 1 87 ? 9.248 -0.862 1.770 1.00 97.75 87 ASN A O 1
ATOM 681 N N . CYS A 1 88 ? 11.336 -0.966 2.593 1.00 96.62 88 CYS A N 1
ATOM 682 C CA . CYS A 1 88 ? 10.930 -0.893 4.000 1.00 96.62 88 CYS A CA 1
ATOM 683 C C . CYS A 1 88 ? 10.159 0.393 4.340 1.00 96.62 88 CYS A C 1
ATOM 685 O O . CYS A 1 88 ? 9.259 0.358 5.172 1.00 96.62 88 CYS A O 1
ATOM 687 N N . ALA A 1 89 ? 10.478 1.523 3.700 1.00 96.38 89 ALA A N 1
ATOM 688 C CA . ALA A 1 89 ? 9.806 2.795 3.968 1.00 96.38 89 ALA A CA 1
ATOM 689 C C . ALA A 1 89 ? 8.343 2.778 3.498 1.00 96.38 89 ALA A C 1
ATOM 691 O O . ALA A 1 89 ? 7.454 3.222 4.220 1.00 96.38 89 ALA A O 1
ATOM 692 N N . LEU A 1 90 ? 8.077 2.216 2.314 1.00 97.19 90 LEU A N 1
ATOM 693 C CA . LEU A 1 90 ? 6.719 2.002 1.813 1.00 97.19 90 LEU A CA 1
ATOM 694 C C . LEU A 1 90 ? 5.916 1.113 2.771 1.00 97.19 90 LEU A C 1
ATOM 696 O O . LEU A 1 90 ? 4.801 1.469 3.149 1.00 97.19 90 LEU A O 1
ATOM 700 N N . GLN A 1 91 ? 6.492 -0.019 3.177 1.00 98.00 91 GLN A N 1
ATOM 701 C CA . GLN A 1 91 ? 5.865 -0.964 4.104 1.00 98.00 91 GLN A CA 1
ATOM 702 C C . GLN A 1 91 ? 5.543 -0.314 5.450 1.00 98.00 91 GLN A C 1
ATOM 704 O O . GLN A 1 91 ? 4.421 -0.422 5.944 1.00 98.00 91 GLN A O 1
ATOM 709 N N . GLU A 1 92 ? 6.504 0.418 6.008 1.00 97.31 92 GLU A N 1
ATOM 710 C CA . GLU A 1 92 ? 6.337 1.159 7.251 1.00 97.31 92 GLU A CA 1
ATOM 711 C C . GLU A 1 92 ? 5.204 2.181 7.142 1.00 97.31 92 GLU A C 1
ATOM 713 O O . GLU A 1 92 ? 4.314 2.212 7.990 1.00 97.31 92 GLU A O 1
ATOM 718 N N . ASN A 1 93 ? 5.177 2.968 6.064 1.00 96.75 93 ASN A N 1
ATOM 719 C CA . ASN A 1 93 ? 4.140 3.974 5.848 1.00 96.75 93 ASN A CA 1
ATOM 720 C C . ASN A 1 93 ? 2.747 3.344 5.702 1.00 96.75 93 ASN A C 1
ATOM 722 O O . ASN A 1 93 ? 1.783 3.876 6.252 1.00 96.75 93 ASN A O 1
ATOM 726 N N . LEU A 1 94 ? 2.623 2.189 5.037 1.00 97.31 94 LEU A N 1
ATOM 727 C CA . LEU A 1 94 ? 1.361 1.442 4.968 1.00 97.31 94 LEU A CA 1
ATOM 728 C C . LEU A 1 94 ? 0.889 0.990 6.356 1.00 97.31 94 LEU A C 1
ATOM 730 O O . LEU A 1 94 ? -0.283 1.168 6.702 1.00 97.31 94 LEU A O 1
ATOM 734 N N . VAL A 1 95 ? 1.797 0.453 7.176 1.00 97.44 95 VAL A N 1
ATOM 735 C CA . VAL A 1 95 ? 1.477 0.043 8.550 1.00 97.44 95 VAL A CA 1
ATOM 736 C C . VAL A 1 95 ? 1.077 1.254 9.393 1.00 97.44 95 VAL A C 1
ATOM 738 O O . VAL A 1 95 ? 0.037 1.215 10.051 1.00 97.44 95 VAL A O 1
ATOM 741 N N . LEU A 1 96 ? 1.828 2.358 9.330 1.00 95.88 96 LEU A N 1
ATOM 742 C CA . LEU A 1 96 ? 1.509 3.593 10.050 1.00 95.88 96 LEU A CA 1
ATOM 743 C C . LEU A 1 96 ? 0.140 4.157 9.656 1.00 95.88 96 LEU A C 1
ATOM 745 O O . LEU A 1 96 ? -0.615 4.576 10.535 1.00 95.88 96 LEU A O 1
ATOM 749 N N . LEU A 1 97 ? -0.220 4.119 8.370 1.00 94.81 97 LEU A N 1
ATOM 750 C CA . LEU A 1 97 ? -1.548 4.525 7.903 1.00 94.81 97 LEU A CA 1
ATOM 751 C C . LEU A 1 97 ? -2.655 3.632 8.476 1.00 94.81 97 LEU A C 1
ATOM 753 O O . LEU A 1 97 ? -3.693 4.145 8.895 1.00 94.81 97 LEU A O 1
ATOM 757 N N . ALA A 1 98 ? -2.436 2.317 8.546 1.00 95.69 98 ALA A N 1
ATOM 758 C CA . ALA A 1 98 ? -3.407 1.362 9.079 1.00 95.69 98 ALA A CA 1
ATOM 759 C C . ALA A 1 98 ? -3.586 1.464 10.610 1.00 95.69 98 ALA A C 1
ATOM 761 O O . ALA A 1 98 ? -4.693 1.253 11.133 1.00 95.69 98 ALA A O 1
ATOM 762 N N . THR A 1 99 ? -2.517 1.796 11.342 1.00 95.00 99 THR A N 1
ATOM 763 C CA . THR A 1 99 ? -2.509 1.857 12.815 1.00 95.00 99 THR A CA 1
ATOM 764 C C . THR A 1 99 ? -2.726 3.260 13.379 1.00 95.00 99 THR A C 1
ATOM 766 O O . THR A 1 99 ? -3.073 3.402 14.551 1.00 95.00 99 THR A O 1
ATOM 769 N N . GLY A 1 100 ? -2.535 4.298 12.566 1.00 90.94 100 GLY A N 1
ATOM 770 C CA . GLY A 1 100 ? -2.592 5.694 12.980 1.00 90.94 100 GLY A CA 1
ATOM 771 C C . GLY A 1 100 ? -3.962 6.157 13.486 1.00 90.94 100 GLY A C 1
ATOM 772 O O . GLY A 1 100 ? -5.024 5.574 13.208 1.00 90.94 100 GLY A O 1
ATOM 773 N N . ARG A 1 101 ? -3.942 7.264 14.239 1.00 87.44 101 ARG A N 1
ATOM 774 C CA . ARG A 1 101 ? -5.161 8.017 14.556 1.00 87.44 101 ARG A CA 1
ATOM 775 C C . ARG A 1 101 ? -5.701 8.640 13.270 1.00 87.44 101 ARG A C 1
ATOM 777 O O . ARG A 1 101 ? -4.943 9.168 12.461 1.00 87.44 101 ARG A O 1
ATOM 784 N N . ALA A 1 102 ? -7.009 8.542 13.080 1.00 85.94 102 ALA A N 1
ATOM 785 C CA . ALA A 1 102 ? -7.679 8.994 11.873 1.00 85.94 102 ALA A CA 1
ATOM 786 C C . ALA A 1 102 ? -8.807 9.950 12.251 1.00 85.94 102 ALA A C 1
ATOM 788 O O . ALA A 1 102 ? -9.933 9.525 12.515 1.00 85.94 102 ALA A O 1
ATOM 789 N N . ASP A 1 103 ? -8.473 11.235 12.282 1.00 84.69 103 ASP A N 1
ATOM 790 C CA . ASP A 1 103 ? -9.423 12.304 12.562 1.00 84.69 103 ASP A CA 1
ATOM 791 C C . ASP A 1 103 ? -10.065 12.773 11.250 1.00 84.69 103 ASP A C 1
ATOM 793 O O . ASP A 1 103 ? -9.385 13.020 10.253 1.00 84.69 103 ASP A O 1
ATOM 797 N N . GLY A 1 104 ? -11.394 12.858 11.229 1.00 86.25 104 GLY A N 1
ATOM 798 C CA . GLY A 1 104 ? -12.156 13.201 10.026 1.00 86.25 104 GLY A CA 1
ATOM 799 C C . GLY A 1 104 ? -12.515 12.002 9.139 1.00 86.25 104 GLY A C 1
ATOM 800 O O . GLY A 1 104 ? -12.064 10.872 9.327 1.00 86.25 104 GLY A O 1
ATOM 801 N N . ALA A 1 105 ? -13.428 12.222 8.192 1.00 87.38 105 ALA A N 1
ATOM 802 C CA . ALA A 1 105 ? -13.941 11.161 7.321 1.00 87.38 105 ALA A CA 1
ATOM 803 C C . ALA A 1 105 ? -12.890 10.660 6.313 1.00 87.38 105 ALA A C 1
ATOM 805 O O . ALA A 1 105 ? -12.770 9.456 6.102 1.00 87.38 105 ALA A O 1
ATOM 806 N N . GLU A 1 106 ? -12.088 11.560 5.741 1.00 88.00 106 GLU A N 1
ATOM 807 C CA . GLU A 1 106 ? -11.088 11.225 4.715 1.00 88.00 106 GLU A CA 1
ATOM 808 C C . GLU A 1 106 ? -9.937 10.378 5.263 1.00 88.00 106 GLU A C 1
ATOM 810 O O . GLU A 1 106 ? -9.562 9.363 4.670 1.00 88.00 106 GLU A O 1
ATOM 815 N N . ARG A 1 107 ? -9.410 10.742 6.441 1.00 88.94 107 ARG A N 1
ATOM 816 C CA . ARG A 1 107 ? -8.366 9.954 7.110 1.00 88.94 107 ARG A CA 1
ATOM 817 C C . ARG A 1 107 ? -8.894 8.593 7.545 1.00 88.94 107 ARG A C 1
ATOM 819 O O . ARG A 1 107 ? -8.182 7.606 7.396 1.00 88.94 107 ARG A O 1
ATOM 826 N N . ARG A 1 108 ? -10.144 8.513 8.026 1.00 90.38 108 ARG A N 1
ATOM 827 C CA . ARG A 1 108 ? -10.791 7.228 8.357 1.00 90.38 108 ARG A CA 1
ATOM 828 C C . ARG A 1 108 ? -10.943 6.349 7.124 1.00 90.38 108 ARG A C 1
ATOM 830 O O . ARG A 1 108 ? -10.587 5.180 7.181 1.00 90.38 108 ARG A O 1
ATOM 837 N N . ARG A 1 109 ? -11.378 6.917 5.997 1.00 91.38 109 ARG A N 1
ATOM 838 C CA . ARG A 1 109 ? -11.470 6.203 4.717 1.00 91.38 109 ARG A CA 1
ATOM 839 C C . ARG A 1 109 ? -10.103 5.698 4.243 1.00 91.38 109 ARG A C 1
ATOM 841 O O . ARG A 1 109 ? -9.990 4.544 3.848 1.00 91.38 109 ARG A O 1
ATOM 848 N N . SER A 1 110 ? -9.068 6.532 4.329 1.00 92.75 110 SER A N 1
ATOM 849 C CA . SER A 1 110 ? -7.694 6.162 3.952 1.00 92.75 110 SER A CA 1
ATOM 850 C C . SER A 1 110 ? -7.133 5.061 4.849 1.00 92.75 110 SER A C 1
ATOM 852 O O . SER A 1 110 ? -6.605 4.073 4.352 1.00 92.75 110 SER A O 1
ATOM 854 N N . ARG A 1 111 ? -7.308 5.183 6.171 1.00 94.00 111 ARG A N 1
ATOM 855 C CA . ARG A 1 111 ? -6.921 4.145 7.131 1.00 94.00 111 ARG A CA 1
ATOM 856 C C . ARG A 1 111 ? -7.662 2.840 6.874 1.00 94.00 111 ARG A C 1
ATOM 858 O O . ARG A 1 111 ? -7.043 1.784 6.893 1.00 94.00 111 ARG A O 1
ATOM 865 N N . HIS A 1 112 ? -8.969 2.906 6.643 1.00 94.75 112 HIS A N 1
ATOM 866 C CA . HIS A 1 112 ? -9.779 1.735 6.339 1.00 94.75 112 HIS A CA 1
ATOM 867 C C . HIS A 1 112 ? -9.252 1.007 5.098 1.00 94.75 112 HIS A C 1
ATOM 869 O O . HIS A 1 112 ? -9.013 -0.197 5.160 1.00 94.75 112 HIS A O 1
ATOM 875 N N . LEU A 1 113 ? -8.983 1.744 4.014 1.00 95.44 113 LEU A N 1
ATOM 876 C CA . LEU A 1 113 ? -8.389 1.176 2.806 1.00 95.44 113 LEU A CA 1
ATOM 877 C C . LEU A 1 113 ? -7.003 0.584 3.084 1.00 95.44 113 LEU A C 1
ATOM 879 O O . LEU A 1 113 ? -6.768 -0.559 2.724 1.00 95.44 113 LEU A O 1
ATOM 883 N N . ALA A 1 114 ? -6.130 1.286 3.813 1.00 96.88 114 ALA A N 1
ATOM 884 C CA . ALA A 1 114 ? -4.813 0.760 4.176 1.00 96.88 114 ALA A CA 1
ATOM 885 C C . ALA A 1 114 ? -4.912 -0.572 4.941 1.00 96.88 114 ALA A C 1
ATOM 887 O O . ALA A 1 114 ? -4.169 -1.502 4.652 1.00 96.88 114 ALA A O 1
ATOM 888 N N . ARG A 1 115 ? -5.862 -0.706 5.878 1.00 97.38 115 ARG A N 1
ATOM 889 C CA . ARG A 1 115 ? -6.101 -1.965 6.609 1.00 97.38 115 ARG A CA 1
ATOM 890 C C . ARG A 1 115 ? -6.535 -3.100 5.682 1.00 97.38 115 ARG A C 1
ATOM 892 O O . ARG A 1 115 ? -6.073 -4.223 5.865 1.00 97.38 115 ARG A O 1
ATOM 899 N N . LEU A 1 116 ? -7.399 -2.813 4.707 1.00 97.56 116 LEU A N 1
ATOM 900 C CA . LEU A 1 116 ? -7.784 -3.783 3.680 1.00 97.56 116 LEU A CA 1
ATOM 901 C C . LEU A 1 116 ? -6.576 -4.183 2.827 1.00 97.56 116 LEU A C 1
ATOM 903 O O . LEU A 1 116 ? -6.340 -5.374 2.659 1.00 97.56 116 LEU A O 1
ATOM 907 N N . THR A 1 117 ? -5.762 -3.215 2.398 1.00 97.81 117 THR A N 1
ATOM 908 C CA . THR A 1 117 ? -4.525 -3.459 1.645 1.00 97.81 117 THR A CA 1
ATOM 909 C C . THR A 1 117 ? -3.567 -4.374 2.408 1.00 97.81 117 THR A C 1
ATOM 911 O O . THR A 1 117 ? -3.032 -5.314 1.827 1.00 97.81 117 THR A O 1
ATOM 914 N N . LEU A 1 118 ? -3.375 -4.163 3.718 1.00 98.38 118 LEU A N 1
ATOM 915 C CA . LEU A 1 118 ? -2.513 -5.039 4.521 1.00 98.38 118 LEU A CA 1
ATOM 916 C C . LEU A 1 118 ? -3.025 -6.484 4.543 1.00 98.38 118 LEU A C 1
ATOM 918 O O . LEU A 1 118 ? -2.234 -7.409 4.390 1.00 98.38 118 LEU A O 1
ATOM 922 N N . LEU A 1 119 ? -4.334 -6.686 4.723 1.00 97.88 119 LEU A N 1
ATOM 923 C CA . LEU A 1 119 ? -4.936 -8.023 4.707 1.00 97.88 119 LEU A CA 1
ATOM 924 C C . LEU A 1 119 ? -4.817 -8.684 3.336 1.00 97.88 119 LEU A C 1
ATOM 926 O O . LEU A 1 119 ? -4.518 -9.874 3.246 1.00 97.88 119 LEU A O 1
ATOM 930 N N . GLU A 1 120 ? -5.052 -7.915 2.277 1.00 97.75 120 GLU A N 1
ATOM 931 C CA . GLU A 1 120 ? -4.959 -8.400 0.910 1.00 97.75 120 GLU A CA 1
ATOM 932 C C . GLU A 1 120 ? -3.537 -8.835 0.573 1.00 97.75 120 GLU A C 1
ATOM 934 O O . GLU A 1 120 ? -3.357 -9.948 0.091 1.00 97.75 120 GLU A O 1
ATOM 939 N N . TYR A 1 121 ? -2.526 -8.028 0.897 1.00 97.88 121 TYR A N 1
ATOM 940 C CA . TYR A 1 121 ? -1.126 -8.379 0.650 1.00 97.88 121 TYR A CA 1
ATOM 941 C C . TYR A 1 121 ? -0.678 -9.556 1.509 1.00 97.88 121 TYR A C 1
ATOM 943 O O . TYR A 1 121 ? -0.021 -10.464 1.000 1.00 97.88 121 TYR A O 1
ATOM 951 N N . SER A 1 122 ? -1.100 -9.592 2.776 1.00 97.31 122 SER A N 1
ATOM 952 C CA . SER A 1 122 ? -0.861 -10.736 3.654 1.00 97.31 122 SER A CA 1
ATOM 953 C C . SER A 1 122 ? -1.413 -12.040 3.090 1.00 97.31 122 SER A C 1
ATOM 955 O O . SER A 1 122 ? -0.773 -13.076 3.232 1.00 97.31 122 SER A O 1
ATOM 957 N N . ARG A 1 123 ? -2.565 -11.995 2.413 1.00 97.31 123 ARG A N 1
ATOM 958 C CA . ARG A 1 123 ? -3.157 -13.158 1.744 1.00 97.31 123 ARG A CA 1
ATOM 959 C C . ARG A 1 123 ? -2.482 -13.468 0.408 1.00 97.31 123 ARG A C 1
ATOM 961 O O . ARG A 1 123 ? -2.188 -14.620 0.128 1.00 97.31 123 ARG A O 1
ATOM 968 N N . MET A 1 124 ? -2.284 -12.458 -0.430 1.00 97.19 124 MET A N 1
ATOM 969 C CA . MET A 1 124 ? -1.841 -12.605 -1.817 1.00 97.19 124 MET A CA 1
ATOM 970 C C . MET A 1 124 ? -0.391 -13.073 -1.933 1.00 97.19 124 MET A C 1
ATOM 972 O O . MET A 1 124 ? -0.064 -13.817 -2.850 1.00 97.19 124 MET A O 1
ATOM 976 N N . PHE A 1 125 ? 0.469 -12.662 -1.000 1.00 97.44 125 PHE A N 1
ATOM 977 C CA . PHE A 1 125 ? 1.898 -12.972 -1.030 1.00 97.44 125 PHE A CA 1
ATOM 978 C C . PHE A 1 125 ? 2.317 -14.053 -0.024 1.00 97.44 125 PHE A C 1
ATOM 980 O O . PHE A 1 125 ? 3.511 -14.284 0.151 1.00 97.44 125 PHE A O 1
ATOM 987 N N . ALA A 1 126 ? 1.361 -14.719 0.638 1.00 96.62 126 ALA A N 1
ATOM 988 C CA . ALA A 1 126 ? 1.629 -15.702 1.693 1.00 96.62 126 ALA A CA 1
ATOM 989 C C . ALA A 1 126 ? 2.545 -16.850 1.236 1.00 96.62 126 ALA A C 1
ATOM 991 O O . ALA A 1 126 ? 3.430 -17.268 1.984 1.00 96.62 126 ALA A O 1
ATOM 992 N N . ASP A 1 127 ? 2.355 -17.309 -0.001 1.00 97.06 127 ASP A N 1
ATOM 993 C CA . ASP A 1 127 ? 3.029 -18.490 -0.547 1.00 97.06 127 ASP A CA 1
ATOM 994 C C . ASP A 1 127 ? 4.330 -18.161 -1.302 1.00 97.06 127 ASP A C 1
ATOM 996 O O . ASP A 1 127 ? 4.985 -19.063 -1.821 1.00 97.06 127 ASP A O 1
ATOM 1000 N N . VAL A 1 128 ? 4.731 -16.884 -1.368 1.00 96.94 128 VAL A N 1
ATOM 1001 C CA . VAL A 1 128 ? 5.930 -16.438 -2.096 1.00 96.94 128 VAL A CA 1
ATOM 1002 C C . VAL A 1 128 ? 7.023 -16.030 -1.097 1.00 96.94 128 VAL A C 1
ATOM 1004 O O . VAL A 1 128 ? 6.953 -14.936 -0.529 1.00 96.94 128 VAL A O 1
ATOM 1007 N N . PRO A 1 129 ? 8.071 -16.854 -0.882 1.00 96.19 129 PRO A N 1
ATOM 1008 C CA . PRO A 1 129 ? 9.080 -16.602 0.154 1.00 96.19 129 PRO A CA 1
ATOM 1009 C C . PRO A 1 129 ? 9.813 -15.265 0.001 1.00 96.19 129 PRO A C 1
ATOM 1011 O O . PRO A 1 129 ? 10.121 -14.608 0.994 1.00 96.19 129 PRO A O 1
ATOM 1014 N N . GLU A 1 130 ? 10.059 -14.840 -1.238 1.00 96.25 130 GLU A N 1
ATOM 1015 C CA . GLU A 1 130 ? 10.738 -13.578 -1.559 1.00 96.25 130 GLU A CA 1
ATOM 1016 C C . GLU A 1 130 ? 9.915 -12.341 -1.165 1.00 96.25 130 GLU A C 1
ATOM 1018 O O . GLU A 1 130 ? 10.471 -11.273 -0.921 1.00 96.25 130 GLU A O 1
ATOM 1023 N N . LEU A 1 131 ? 8.592 -12.492 -1.048 1.00 97.81 131 LEU A N 1
ATOM 1024 C CA . LEU A 1 131 ? 7.646 -11.420 -0.729 1.00 97.81 131 LEU A CA 1
ATOM 1025 C C . LEU A 1 131 ? 7.134 -11.511 0.716 1.00 97.81 131 LEU A C 1
ATOM 1027 O O . LEU A 1 131 ? 6.159 -10.854 1.086 1.00 97.81 131 LEU A O 1
ATOM 1031 N N . ARG A 1 132 ? 7.816 -12.292 1.566 1.00 97.56 132 ARG A N 1
ATOM 1032 C CA . ARG A 1 132 ? 7.421 -12.533 2.961 1.00 97.56 132 ARG A CA 1
ATOM 1033 C C . ARG A 1 132 ? 7.234 -11.249 3.767 1.00 97.56 132 ARG A C 1
ATOM 1035 O O . ARG A 1 132 ? 6.348 -11.194 4.615 1.00 97.56 132 ARG A O 1
ATOM 1042 N N . SER A 1 133 ? 8.038 -10.218 3.509 1.00 97.62 133 SER A N 1
ATOM 1043 C CA . SER A 1 133 ? 7.904 -8.922 4.184 1.00 97.62 133 SER A CA 1
ATOM 1044 C C . SER A 1 133 ? 6.509 -8.320 3.971 1.00 97.62 133 SER A C 1
ATOM 1046 O O . SER A 1 133 ? 5.852 -7.946 4.944 1.00 97.62 133 SER A O 1
ATOM 1048 N N . LEU A 1 134 ? 5.994 -8.366 2.736 1.00 98.06 134 LEU A N 1
ATOM 1049 C CA . LEU A 1 134 ? 4.627 -7.961 2.395 1.00 98.06 134 LEU A CA 1
ATOM 1050 C C . LEU A 1 134 ? 3.581 -8.894 3.017 1.00 98.06 134 LEU A C 1
ATOM 1052 O O . LEU A 1 134 ? 2.570 -8.426 3.542 1.00 98.06 134 LEU A O 1
ATOM 1056 N N . ALA A 1 135 ? 3.848 -10.203 3.021 1.00 97.75 135 ALA A N 1
ATOM 1057 C CA . ALA A 1 135 ? 2.948 -11.192 3.609 1.00 97.75 135 ALA A CA 1
ATOM 1058 C C . ALA A 1 135 ? 2.725 -10.970 5.123 1.00 97.75 135 ALA A C 1
ATOM 1060 O O . ALA A 1 135 ? 1.660 -11.266 5.664 1.00 97.75 135 ALA A O 1
ATOM 1061 N N . THR A 1 136 ? 3.709 -10.401 5.824 1.00 97.88 136 THR A N 1
ATOM 1062 C CA . THR A 1 136 ? 3.655 -10.179 7.281 1.00 97.88 136 THR A CA 1
ATOM 1063 C C . THR A 1 136 ? 3.088 -8.823 7.713 1.00 97.88 136 THR A C 1
ATOM 1065 O O . THR A 1 136 ? 3.011 -8.556 8.914 1.00 97.88 136 THR A O 1
ATOM 1068 N N . LEU A 1 137 ? 2.657 -7.960 6.785 1.00 98.06 137 LEU A N 1
ATOM 1069 C CA . LEU A 1 137 ? 2.239 -6.593 7.126 1.00 98.06 137 LEU A CA 1
ATOM 1070 C C . LEU A 1 137 ? 1.019 -6.534 8.052 1.00 98.06 137 LEU A C 1
ATOM 1072 O O . LEU A 1 137 ? 1.001 -5.719 8.978 1.00 98.06 137 LEU A O 1
ATOM 1076 N N . ALA A 1 138 ? 0.015 -7.395 7.851 1.00 97.81 138 ALA A N 1
ATOM 1077 C CA . ALA A 1 138 ? -1.123 -7.464 8.766 1.00 97.81 138 ALA A CA 1
ATOM 1078 C C . ALA A 1 138 ? -0.660 -7.820 10.186 1.00 97.81 138 ALA A C 1
ATOM 1080 O O . ALA A 1 138 ? -1.005 -7.120 11.137 1.00 97.81 138 ALA A O 1
ATOM 1081 N N . THR A 1 139 ? 0.201 -8.833 10.327 1.00 97.62 139 THR A N 1
ATOM 1082 C CA . THR A 1 139 ? 0.789 -9.221 11.616 1.00 97.62 139 THR A CA 1
ATOM 1083 C C . THR A 1 139 ? 1.576 -8.074 12.250 1.00 97.62 139 THR A C 1
ATOM 1085 O O . THR A 1 139 ? 1.431 -7.829 13.446 1.00 97.62 139 THR A O 1
ATOM 1088 N N . ALA A 1 140 ? 2.351 -7.319 11.467 1.00 97.56 140 ALA A N 1
ATOM 1089 C CA . ALA A 1 140 ? 3.083 -6.154 11.962 1.00 97.56 140 ALA A CA 1
ATOM 1090 C C . ALA A 1 140 ? 2.140 -5.072 12.527 1.00 97.56 140 ALA A C 1
ATOM 1092 O O . ALA A 1 140 ? 2.403 -4.503 13.590 1.00 97.56 140 ALA A O 1
ATOM 1093 N N . ALA A 1 141 ? 1.008 -4.810 11.868 1.00 97.38 141 ALA A N 1
ATOM 1094 C CA . ALA A 1 141 ? -0.000 -3.872 12.365 1.00 97.38 141 ALA A CA 1
ATOM 1095 C C . ALA A 1 141 ? -0.701 -4.375 13.644 1.00 97.38 141 ALA A C 1
ATOM 1097 O O . ALA A 1 141 ? -0.962 -3.594 14.568 1.00 97.38 141 ALA A O 1
ATOM 1098 N N . GLU A 1 142 ? -0.985 -5.676 13.728 1.00 97.69 142 GLU A N 1
ATOM 1099 C CA . GLU A 1 142 ? -1.587 -6.298 14.913 1.00 97.69 142 GLU A CA 1
ATOM 1100 C C . GLU A 1 142 ? -0.640 -6.255 16.117 1.00 97.69 142 GLU A C 1
ATOM 1102 O O . GLU A 1 142 ? -1.064 -5.880 17.209 1.00 97.69 142 GLU A O 1
ATOM 1107 N N . GLN A 1 143 ? 0.652 -6.531 15.915 1.00 97.00 143 GLN A N 1
ATOM 1108 C CA . GLN A 1 143 ? 1.676 -6.435 16.962 1.00 97.00 143 GLN A CA 1
ATOM 1109 C C . GLN A 1 143 ? 1.790 -5.017 17.533 1.00 97.00 143 GLN A C 1
ATOM 1111 O O . GLN A 1 143 ? 1.921 -4.849 18.743 1.00 97.00 143 GLN A O 1
ATOM 1116 N N . ARG A 1 144 ? 1.683 -3.983 16.688 1.00 95.81 144 ARG A N 1
ATOM 1117 C CA . ARG A 1 144 ? 1.746 -2.577 17.131 1.00 95.81 144 ARG A CA 1
ATOM 1118 C C . ARG A 1 144 ? 0.527 -2.121 17.914 1.00 95.81 144 ARG A C 1
ATOM 1120 O O . ARG A 1 144 ? 0.633 -1.244 18.764 1.00 95.81 144 ARG A O 1
ATOM 1127 N N . THR A 1 145 ? -0.644 -2.653 17.580 1.00 94.12 145 THR A N 1
ATOM 1128 C CA . THR A 1 145 ? -1.914 -2.195 18.161 1.00 94.12 145 THR A CA 1
ATOM 1129 C C . THR A 1 145 ? -2.441 -3.108 19.262 1.00 94.12 145 THR A C 1
ATOM 1131 O O . THR A 1 145 ? -3.334 -2.695 20.003 1.00 94.12 145 THR A O 1
ATOM 1134 N N . GLY A 1 146 ? -1.929 -4.338 19.360 1.00 93.62 146 GLY A N 1
ATOM 1135 C CA . GLY A 1 146 ? -2.451 -5.392 20.231 1.00 93.62 146 GLY A CA 1
ATOM 1136 C C . GLY A 1 146 ? -3.870 -5.836 19.860 1.00 93.62 146 GLY A C 1
ATOM 1137 O O . GLY A 1 146 ? -4.602 -6.345 20.706 1.00 93.62 146 GLY A O 1
ATOM 1138 N N . ARG A 1 147 ? -4.317 -5.571 18.625 1.00 92.69 147 ARG A N 1
ATOM 1139 C CA . ARG A 1 147 ? -5.699 -5.793 18.178 1.00 92.69 147 ARG A CA 1
ATOM 1140 C C . ARG A 1 147 ? -5.709 -6.498 16.834 1.00 92.69 147 ARG A C 1
ATOM 1142 O O . ARG A 1 147 ? -4.992 -6.088 15.932 1.00 92.69 147 ARG A O 1
ATOM 1149 N N . HIS A 1 148 ? -6.603 -7.473 16.679 1.00 94.81 148 HIS A N 1
ATOM 1150 C CA . HIS A 1 148 ? -6.822 -8.117 15.386 1.00 94.81 148 HIS A CA 1
ATOM 1151 C C . HIS A 1 148 ? -7.344 -7.130 14.338 1.00 94.81 148 HIS A C 1
ATOM 1153 O O . HIS A 1 148 ? -8.321 -6.408 14.579 1.00 94.81 148 HIS A O 1
ATOM 1159 N N . LEU A 1 149 ? -6.730 -7.143 13.157 1.00 94.81 149 LEU A N 1
ATOM 1160 C CA . LEU A 1 149 ? -6.965 -6.175 12.091 1.00 94.81 149 LEU A CA 1
ATOM 1161 C C . LEU A 1 149 ? -8.378 -6.305 11.512 1.00 94.81 149 LEU A C 1
ATOM 1163 O O . LEU A 1 149 ? -9.091 -5.309 11.387 1.00 94.81 149 LEU A O 1
ATOM 1167 N N . LEU A 1 150 ? -8.837 -7.538 11.276 1.00 93.88 150 LEU A N 1
ATOM 1168 C CA . LEU A 1 150 ? -10.211 -7.826 10.846 1.00 93.88 150 LEU A CA 1
ATOM 1169 C C . LEU A 1 150 ? -11.245 -7.279 11.836 1.00 93.88 150 LEU A C 1
ATOM 1171 O O . LEU A 1 150 ? -12.219 -6.634 11.446 1.00 93.88 150 LEU A O 1
ATOM 1175 N N . ARG A 1 151 ? -11.009 -7.469 13.140 1.00 92.06 151 ARG A N 1
ATOM 1176 C CA . ARG A 1 151 ? -11.889 -6.929 14.183 1.00 92.06 151 ARG A CA 1
ATOM 1177 C C . ARG A 1 151 ? -11.884 -5.401 14.172 1.00 92.06 151 ARG A C 1
ATOM 1179 O O . ARG A 1 151 ? -12.943 -4.799 14.335 1.00 92.06 151 ARG A O 1
ATOM 1186 N N . ALA A 1 152 ? -10.726 -4.772 13.969 1.00 90.88 152 ALA A N 1
ATOM 1187 C CA . ALA A 1 152 ? -10.616 -3.319 13.880 1.00 90.88 152 ALA A CA 1
ATOM 1188 C C . ALA A 1 152 ? -11.419 -2.745 12.699 1.00 90.88 152 ALA A C 1
ATOM 1190 O O . ALA A 1 152 ? -12.102 -1.737 12.876 1.00 90.88 152 ALA A O 1
ATOM 1191 N N . ILE A 1 153 ? -11.398 -3.408 11.538 1.00 91.88 153 ILE A N 1
ATOM 1192 C CA . ILE A 1 153 ? -12.197 -3.038 10.357 1.00 91.88 153 ILE A CA 1
ATOM 1193 C C . ILE A 1 153 ? -13.697 -3.163 10.652 1.00 91.88 153 ILE A C 1
ATOM 1195 O O . ILE A 1 153 ? -14.456 -2.225 10.416 1.00 91.88 153 ILE A O 1
ATOM 1199 N N . VAL A 1 154 ? -14.130 -4.291 11.227 1.00 90.50 154 VAL A N 1
ATOM 1200 C CA . VAL A 1 154 ? -15.543 -4.515 11.578 1.00 90.50 154 VAL A CA 1
ATOM 1201 C C . VAL A 1 154 ? -16.050 -3.460 12.561 1.00 90.50 154 VAL A C 1
ATOM 1203 O O . VAL A 1 154 ? -17.168 -2.970 12.414 1.00 90.50 154 VAL A O 1
ATOM 1206 N N . LEU A 1 155 ? -15.246 -3.099 13.564 1.00 86.25 155 LEU A N 1
ATOM 1207 C CA . LEU A 1 155 ? -15.604 -2.061 14.532 1.00 86.25 155 LEU A CA 1
ATOM 1208 C C . LEU A 1 155 ? -15.659 -0.666 13.902 1.00 86.25 155 LEU A C 1
ATOM 1210 O O . LEU A 1 155 ? -16.501 0.128 14.300 1.00 86.25 155 LEU A O 1
ATOM 1214 N N . GLU A 1 156 ? -14.809 -0.367 12.921 1.00 83.56 156 GLU A N 1
ATOM 1215 C CA . GLU A 1 156 ? -14.818 0.923 12.218 1.00 83.56 156 GLU A CA 1
ATOM 1216 C C . GLU A 1 156 ? -16.078 1.114 11.359 1.00 83.56 156 GLU A C 1
ATOM 1218 O O . GLU A 1 156 ? -16.569 2.234 11.232 1.00 83.56 156 GLU A O 1
ATOM 1223 N N . ASN A 1 157 ? -16.654 0.020 10.854 1.00 77.00 157 ASN A N 1
ATOM 1224 C CA . ASN A 1 157 ? -17.927 0.033 10.128 1.00 77.00 157 ASN A CA 1
ATOM 1225 C C . ASN A 1 157 ? -19.149 0.169 11.052 1.00 77.00 157 ASN A C 1
ATOM 1227 O O . ASN A 1 157 ? -20.241 0.513 10.596 1.00 77.00 157 ASN A O 1
ATOM 1231 N N . LYS A 1 158 ? -18.994 -0.094 12.355 1.00 80.00 158 LYS A N 1
ATOM 1232 C CA . LYS A 1 158 ? -20.066 0.084 13.337 1.00 80.00 158 LYS A CA 1
ATOM 1233 C C . LYS A 1 158 ? -20.075 1.537 13.803 1.00 80.00 158 LYS A C 1
ATOM 1235 O O . LYS A 1 158 ? -19.180 1.981 14.515 1.00 80.00 158 LYS A O 1
ATOM 1240 N N . SER A 1 159 ? -21.112 2.283 13.430 1.00 62.62 159 SER A N 1
ATOM 1241 C CA . SER A 1 159 ? -21.330 3.613 14.002 1.00 62.62 159 SER A CA 1
ATOM 1242 C C . SER A 1 159 ? -21.890 3.480 15.419 1.00 62.62 159 SER A C 1
ATOM 1244 O O . SER A 1 159 ? -22.950 2.895 15.629 1.00 62.62 159 SER A O 1
ATOM 1246 N N . VAL A 1 160 ? -21.176 4.023 16.404 1.00 61.38 160 VAL A N 1
ATOM 1247 C CA . VAL A 1 160 ? -21.742 4.280 17.731 1.00 61.38 160 VAL A CA 1
ATOM 1248 C C . VAL A 1 160 ? -22.273 5.702 17.695 1.00 61.38 160 VAL A C 1
ATOM 1250 O O . VAL A 1 160 ? -21.502 6.656 17.592 1.00 61.38 160 VAL A O 1
ATOM 1253 N N . ARG A 1 161 ? -23.598 5.851 17.713 1.00 63.19 161 ARG A N 1
ATOM 1254 C CA . ARG A 1 161 ? -24.217 7.162 17.907 1.00 63.19 161 ARG A CA 1
ATOM 1255 C C . ARG A 1 161 ? -24.076 7.502 19.384 1.00 63.19 161 ARG A C 1
ATOM 1257 O O . ARG A 1 161 ? -24.572 6.759 20.225 1.00 63.19 161 ARG A O 1
ATOM 1264 N N . ILE A 1 162 ? -23.374 8.590 19.688 1.00 64.25 162 ILE A N 1
ATOM 1265 C CA . ILE A 1 162 ? -23.422 9.176 21.026 1.00 64.25 162 ILE A CA 1
ATOM 1266 C C . ILE A 1 162 ? -24.804 9.813 21.124 1.00 64.25 162 ILE A C 1
ATOM 1268 O O . ILE A 1 162 ? -25.097 10.781 20.428 1.00 64.25 162 ILE A O 1
ATOM 1272 N N . ILE A 1 163 ? -25.678 9.175 21.891 1.00 73.31 163 ILE A N 1
ATOM 1273 C CA . ILE A 1 163 ? -27.010 9.688 22.186 1.00 73.31 163 ILE A CA 1
ATOM 1274 C C . ILE A 1 163 ? -26.829 10.665 23.344 1.00 73.31 163 ILE A C 1
ATOM 1276 O O . ILE A 1 163 ? -26.202 10.307 24.342 1.00 73.31 163 ILE A O 1
ATOM 1280 N N . GLU A 1 164 ? -27.333 11.891 23.202 1.00 79.56 164 GLU A N 1
ATOM 1281 C CA . GLU A 1 164 ? -27.412 12.805 24.341 1.00 79.56 164 GLU A CA 1
ATOM 1282 C C . GLU A 1 164 ? -28.259 12.137 25.430 1.00 79.56 164 GLU A C 1
ATOM 1284 O O . GLU A 1 164 ? -29.391 11.727 25.145 1.00 79.56 164 GLU A O 1
ATOM 1289 N N . PRO A 1 165 ? -27.716 11.957 26.647 1.00 79.88 165 PRO A N 1
ATOM 1290 C CA . PRO A 1 165 ? -28.450 11.296 27.711 1.00 79.88 165 PRO A CA 1
ATOM 1291 C C . PRO A 1 165 ? -29.711 12.106 27.996 1.00 79.88 165 PRO A C 1
ATOM 1293 O O . PRO A 1 165 ? -29.647 13.318 28.219 1.00 79.88 165 PRO A O 1
ATOM 1296 N N . ARG A 1 166 ? -30.872 11.447 27.981 1.00 84.38 166 ARG A N 1
ATOM 1297 C CA . ARG A 1 166 ? -32.104 12.108 28.407 1.00 84.38 166 ARG A CA 1
ATOM 1298 C C . ARG A 1 166 ? -32.009 12.382 29.908 1.00 84.38 166 ARG A C 1
ATOM 1300 O O . ARG A 1 166 ? -31.284 11.672 30.602 1.00 84.38 166 ARG A O 1
ATOM 1307 N N . PRO A 1 167 ? -32.773 13.338 30.459 1.00 80.56 167 PRO A N 1
ATOM 1308 C CA . PRO A 1 167 ? -32.768 13.598 31.898 1.00 80.56 167 PRO A CA 1
ATOM 1309 C C . PRO A 1 167 ? -33.034 12.349 32.755 1.00 80.56 167 PRO A C 1
ATOM 1311 O O . PRO A 1 167 ? -32.521 12.256 33.862 1.00 80.56 167 PRO A O 1
ATOM 1314 N N . GLN A 1 168 ? -33.788 11.370 32.235 1.00 81.62 168 GLN A N 1
ATOM 1315 C CA . GLN A 1 168 ? -34.045 10.097 32.922 1.00 81.62 168 GLN A CA 1
ATOM 1316 C C . GLN A 1 168 ? -32.838 9.141 32.932 1.00 81.62 168 GLN A C 1
ATOM 1318 O O . GLN A 1 168 ? -32.786 8.243 33.765 1.00 81.62 168 GLN A O 1
ATOM 1323 N N . ASP A 1 169 ? -31.882 9.329 32.020 1.00 77.06 169 ASP A N 1
ATOM 1324 C CA . ASP A 1 169 ? -30.663 8.522 31.899 1.00 77.06 169 ASP A CA 1
ATOM 1325 C C . ASP A 1 169 ? -29.531 9.060 32.809 1.00 77.06 169 ASP A C 1
ATOM 1327 O O . ASP A 1 169 ? -28.482 8.427 32.950 1.00 77.06 169 ASP A O 1
ATOM 1331 N N . ILE A 1 170 ? -29.726 10.229 33.437 1.00 79.06 170 ILE A N 1
ATOM 1332 C CA . ILE A 1 170 ? -28.759 10.877 34.330 1.00 79.06 170 ILE A CA 1
ATOM 1333 C C . ILE A 1 170 ? -29.034 10.437 35.771 1.00 79.06 170 ILE A C 1
ATOM 1335 O O . ILE A 1 170 ? -29.939 10.938 36.436 1.00 79.06 170 ILE A O 1
ATOM 1339 N N . VAL A 1 171 ? -28.212 9.523 36.289 1.00 77.62 171 VAL A N 1
ATOM 1340 C CA . VAL A 1 171 ? -28.207 9.196 37.722 1.00 77.62 171 VAL A CA 1
ATOM 1341 C C . VAL A 1 171 ? -27.378 10.248 38.454 1.00 77.62 171 VAL A C 1
ATOM 1343 O O . VAL A 1 171 ? -26.147 10.233 38.409 1.00 77.62 171 VAL A O 1
ATOM 1346 N N . VAL A 1 172 ? -28.054 11.186 39.118 1.00 75.31 172 VAL A N 1
ATOM 1347 C CA . VAL A 1 172 ? -27.400 12.185 39.968 1.00 75.31 172 VAL A CA 1
ATOM 1348 C C . VAL A 1 172 ? -27.016 11.521 41.288 1.00 75.31 172 VAL A C 1
ATOM 1350 O O . VAL A 1 172 ? -27.845 11.341 42.176 1.00 75.31 172 VAL A O 1
ATOM 1353 N N . PHE A 1 173 ? -25.742 11.157 41.427 1.00 65.12 173 PHE A N 1
ATOM 1354 C CA . PHE A 1 173 ? -25.167 10.855 42.734 1.00 65.12 173 PHE A CA 1
ATOM 1355 C C . PHE A 1 173 ? -24.889 12.177 43.449 1.00 65.12 173 PHE A C 1
ATOM 1357 O O . PHE A 1 173 ? -23.812 12.752 43.312 1.00 65.12 173 PHE A O 1
ATOM 1364 N N . SER A 1 174 ? -25.868 12.687 44.191 1.00 63.19 174 SER A N 1
ATOM 1365 C CA . SER A 1 174 ? -25.600 13.711 45.198 1.00 63.19 174 SER A CA 1
ATOM 1366 C C . SER A 1 174 ? -24.939 13.016 46.388 1.00 63.19 174 SER A C 1
ATOM 1368 O O . SER A 1 174 ? -25.576 12.145 46.985 1.00 63.19 174 SER A O 1
ATOM 1370 N N . PRO A 1 175 ? -23.692 13.357 46.762 1.00 55.72 175 PRO A N 1
ATOM 1371 C CA . PRO A 1 175 ? -23.173 12.969 48.058 1.00 55.72 175 PRO A CA 1
ATOM 1372 C C . PRO A 1 175 ? -24.025 13.722 49.078 1.00 55.72 175 PRO A C 1
ATOM 1374 O O . PRO A 1 175 ? -23.837 14.914 49.304 1.00 55.72 175 PRO A O 1
ATOM 1377 N N . THR A 1 176 ? -25.036 13.065 49.635 1.00 53.34 176 THR A N 1
ATOM 1378 C CA . THR A 1 176 ? -25.666 13.574 50.844 1.00 53.34 176 THR A CA 1
ATOM 1379 C C . THR A 1 176 ? -24.587 13.574 51.909 1.00 53.34 176 THR A C 1
ATOM 1381 O O . THR A 1 176 ? -24.039 12.515 52.224 1.00 53.34 176 THR A O 1
ATOM 1384 N N . GLU A 1 177 ? -24.284 14.747 52.458 1.00 49.72 177 GLU A N 1
ATOM 1385 C CA . GLU A 1 177 ? -23.639 14.864 53.759 1.00 49.72 177 GLU A CA 1
ATOM 1386 C C . GLU A 1 177 ? -24.584 14.243 54.795 1.00 49.72 177 GLU A C 1
ATOM 1388 O O . GLU A 1 177 ? -25.345 14.921 55.482 1.00 49.72 177 GLU A O 1
ATOM 1393 N N . SER A 1 178 ? -24.610 12.912 54.855 1.00 41.56 178 SER A N 1
ATOM 1394 C CA . SER A 1 178 ? -25.257 12.198 55.936 1.00 41.56 178 SER A CA 1
ATOM 1395 C C . SER A 1 178 ? -24.360 12.372 57.146 1.00 41.56 178 SER A C 1
ATOM 1397 O O . SER A 1 178 ? -23.314 11.732 57.287 1.00 41.56 178 SER A O 1
ATOM 1399 N N . THR A 1 179 ? -24.799 13.285 57.999 1.00 41.22 179 THR A N 1
ATOM 1400 C CA . THR A 1 179 ? -24.516 13.320 59.424 1.00 41.22 179 THR A CA 1
ATOM 1401 C C . THR A 1 179 ? -24.422 11.891 59.964 1.00 41.22 179 THR A C 1
ATOM 1403 O O . THR A 1 179 ? -25.202 11.016 59.585 1.00 41.22 179 THR A O 1
ATOM 1406 N N . ALA A 1 180 ? -23.427 11.659 60.818 1.00 48.25 180 ALA A N 1
ATOM 1407 C CA . ALA A 1 180 ? -23.159 10.392 61.479 1.00 48.25 180 ALA A CA 1
ATOM 1408 C C . ALA A 1 180 ? -24.441 9.632 61.876 1.00 48.25 180 ALA A C 1
ATOM 1410 O O . ALA A 1 180 ? -25.297 10.179 62.566 1.00 48.25 180 ALA A O 1
ATOM 1411 N N . GLY A 1 181 ? -24.528 8.353 61.497 1.00 45.88 181 GLY A N 1
ATOM 1412 C CA . GLY A 1 181 ? -25.496 7.425 62.090 1.00 45.88 181 GLY A CA 1
ATOM 1413 C C . GLY A 1 181 ? -26.565 6.860 61.157 1.00 45.88 181 GLY A C 1
ATOM 1414 O O . GLY A 1 181 ? -27.752 6.969 61.431 1.00 45.88 181 GLY A O 1
ATOM 1415 N N . SER A 1 182 ? -26.163 6.158 60.104 1.00 34.84 182 SER A N 1
ATOM 1416 C CA . SER A 1 182 ? -26.751 4.854 59.764 1.00 34.84 182 SER A CA 1
ATOM 1417 C C . SER A 1 182 ? -25.971 4.271 58.607 1.00 34.84 182 SER A C 1
ATOM 1419 O O . SER A 1 182 ? -26.022 4.771 57.486 1.00 34.84 182 SER A O 1
ATOM 1421 N N . ALA A 1 183 ? -25.232 3.204 58.892 1.00 39.75 183 ALA A N 1
ATOM 1422 C CA . ALA A 1 183 ? -24.723 2.326 57.862 1.00 39.75 183 ALA A CA 1
ATOM 1423 C C . ALA A 1 183 ? -25.928 1.811 57.065 1.00 39.75 183 ALA A C 1
ATOM 1425 O O . ALA A 1 183 ? -26.645 0.921 57.522 1.00 39.75 183 ALA A O 1
ATOM 1426 N N . VAL A 1 184 ? -26.155 2.378 55.879 1.00 42.91 184 VAL A N 1
ATOM 1427 C CA . VAL A 1 184 ? -26.899 1.679 54.839 1.00 42.91 184 VAL A CA 1
ATOM 1428 C C . VAL A 1 184 ? -26.072 0.435 54.569 1.00 42.91 184 VAL A C 1
ATOM 1430 O O . VAL A 1 184 ? -24.995 0.493 53.976 1.00 42.91 184 VAL A O 1
ATOM 1433 N N . GLN A 1 185 ? -26.530 -0.684 55.120 1.00 42.47 185 GLN A N 1
ATOM 1434 C CA . GLN A 1 185 ? -26.050 -1.991 54.735 1.00 42.47 185 GLN A CA 1
ATOM 1435 C C . GLN A 1 185 ? -26.400 -2.134 53.260 1.00 42.47 185 GLN A C 1
ATOM 1437 O O . GLN A 1 185 ? -27.507 -2.520 52.901 1.00 42.47 185 GLN A O 1
ATOM 1442 N N . THR A 1 186 ? -25.458 -1.786 52.387 1.00 43.47 186 THR A N 1
ATOM 1443 C CA . THR A 1 186 ? -25.423 -2.370 51.059 1.00 43.47 186 THR A CA 1
ATOM 1444 C C . THR A 1 186 ? -25.329 -3.863 51.318 1.00 43.47 186 THR A C 1
ATOM 1446 O O . THR A 1 186 ? -24.280 -4.356 51.749 1.00 43.47 186 THR A O 1
ATOM 1449 N N . GLU A 1 187 ? -26.446 -4.571 51.167 1.00 52.03 187 GLU A N 1
ATOM 1450 C CA . GLU A 1 187 ? -26.450 -6.021 51.097 1.00 52.03 187 GLU A CA 1
ATOM 1451 C C . GLU A 1 187 ? -25.602 -6.387 49.881 1.00 52.03 187 GLU A C 1
ATOM 1453 O O . GLU A 1 187 ? -26.072 -6.488 48.750 1.00 52.03 187 GLU A O 1
ATOM 1458 N N . LEU A 1 188 ? -24.291 -6.494 50.112 1.00 53.91 188 LEU A N 1
ATOM 1459 C CA . LEU A 1 188 ? -23.374 -7.119 49.185 1.00 53.91 188 LEU A CA 1
ATOM 1460 C C . LEU A 1 188 ? -23.992 -8.475 48.857 1.00 53.91 188 LEU A C 1
ATOM 1462 O O . LEU A 1 188 ? -24.303 -9.222 49.796 1.00 53.91 188 LEU A O 1
ATOM 1466 N N . PRO A 1 189 ? -24.194 -8.788 47.566 1.00 54.75 189 PRO A N 1
ATOM 1467 C CA . PRO A 1 189 ? -24.779 -10.056 47.188 1.00 54.75 189 PRO A CA 1
ATOM 1468 C C . PRO A 1 189 ? -23.983 -11.164 47.875 1.00 54.75 189 PRO A C 1
ATOM 1470 O O . PRO A 1 189 ? -22.750 -11.129 47.922 1.00 54.75 189 PRO A O 1
ATOM 1473 N N .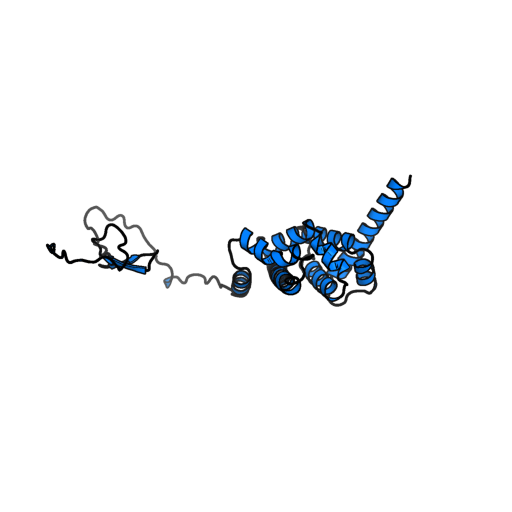 ALA A 1 190 ? -24.693 -12.139 48.451 1.00 61.91 190 ALA A N 1
ATOM 1474 C CA . ALA 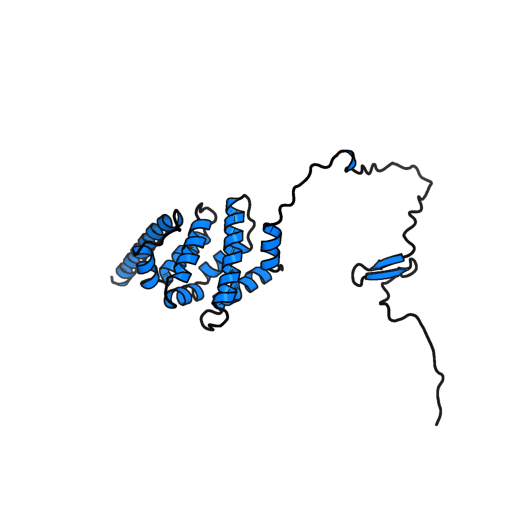A 1 190 ? -24.087 -13.245 49.201 1.00 61.91 190 ALA A CA 1
ATOM 1475 C C . ALA A 1 190 ? -23.020 -14.002 48.385 1.00 61.91 190 ALA A C 1
ATOM 1477 O O . ALA A 1 190 ? -22.203 -14.744 48.943 1.00 61.91 190 ALA A O 1
ATOM 1478 N N . VAL A 1 191 ? -23.051 -13.796 47.065 1.00 71.50 191 VAL A N 1
ATOM 1479 C CA . VAL A 1 191 ? -22.175 -14.366 46.066 1.00 71.50 191 VAL A CA 1
ATOM 1480 C C . VAL A 1 191 ? -21.701 -13.278 45.095 1.00 71.50 191 VAL A C 1
ATOM 1482 O O . VAL A 1 191 ? -22.517 -12.505 44.593 1.00 71.50 191 VAL A O 1
ATOM 1485 N N . TRP A 1 192 ? -20.403 -13.241 44.791 1.00 69.81 192 TRP A N 1
ATOM 1486 C CA . TRP A 1 192 ? -19.815 -12.357 43.780 1.00 69.81 192 TRP A CA 1
ATOM 1487 C C . TRP A 1 192 ? -19.112 -13.176 42.680 1.00 69.81 192 TRP A C 1
ATOM 1489 O O . TRP A 1 192 ? -18.418 -14.148 42.997 1.00 69.81 192 TRP A O 1
ATOM 1499 N N . PRO A 1 193 ? -19.277 -12.827 41.387 1.00 78.81 193 PRO A N 1
ATOM 1500 C CA . PRO A 1 193 ? -18.589 -13.515 40.302 1.00 78.81 193 PRO A CA 1
ATOM 1501 C C . PRO A 1 193 ? -17.124 -13.068 40.212 1.00 78.81 193 PRO A C 1
ATOM 1503 O O . PRO A 1 193 ? -16.820 -11.875 40.208 1.00 78.81 193 PRO A O 1
ATOM 1506 N N . CYS A 1 194 ? -16.198 -14.017 40.088 1.00 76.69 194 CYS A N 1
ATOM 1507 C CA . CYS A 1 194 ? -14.801 -13.716 39.807 1.00 76.69 194 CYS A CA 1
ATOM 1508 C C . CYS A 1 194 ? -14.652 -13.135 38.394 1.00 76.69 194 CYS A C 1
ATOM 1510 O O . CYS A 1 194 ? -15.003 -13.788 37.412 1.00 76.69 194 CYS A O 1
ATOM 1512 N N . SER A 1 195 ? -14.047 -11.954 38.270 1.00 70.62 195 SER A N 1
ATOM 1513 C CA . SER A 1 195 ? -13.761 -11.314 36.976 1.00 70.62 195 SER A CA 1
ATOM 1514 C C . SER A 1 195 ? -12.755 -12.080 36.104 1.00 70.62 195 SER A C 1
ATOM 1516 O O . SER A 1 195 ? -12.655 -11.804 34.912 1.00 70.62 195 SER A O 1
ATOM 1518 N N . ILE A 1 196 ? -12.020 -13.035 36.685 1.00 75.31 196 ILE A N 1
ATOM 1519 C CA . ILE A 1 196 ? -10.969 -13.810 36.010 1.00 75.31 196 ILE A CA 1
ATOM 1520 C C . ILE A 1 196 ? -11.485 -15.181 35.560 1.00 75.31 196 ILE A C 1
ATOM 1522 O O . ILE A 1 196 ? -11.232 -15.586 34.431 1.00 75.31 196 ILE A O 1
ATOM 1526 N N . CYS A 1 197 ? -12.199 -15.908 36.427 1.00 80.00 197 CYS A N 1
ATOM 1527 C CA . CYS A 1 197 ? -12.612 -17.290 36.149 1.00 80.00 197 CYS A CA 1
ATOM 1528 C C . CYS A 1 197 ? -14.126 -17.525 36.199 1.00 80.00 197 CYS A C 1
ATOM 1530 O O . CYS A 1 197 ? -14.568 -18.664 36.078 1.00 80.00 197 CYS A O 1
ATOM 1532 N N . THR A 1 198 ? -14.934 -16.473 36.372 1.00 73.06 198 THR A N 1
ATOM 1533 C CA . THR A 1 198 ? -16.409 -16.522 36.443 1.00 73.06 198 THR A CA 1
ATOM 1534 C C . THR A 1 198 ? -16.992 -17.388 37.568 1.00 73.06 198 THR A C 1
ATOM 1536 O O . THR A 1 198 ? -18.207 -17.567 37.633 1.00 73.06 198 THR A O 1
ATOM 1539 N N . SER A 1 199 ? -16.162 -17.893 38.490 1.00 75.19 199 SER A N 1
ATOM 1540 C CA . SER A 1 199 ? -16.629 -18.636 39.661 1.00 75.19 199 SER A CA 1
ATOM 1541 C C . SER A 1 199 ? -17.470 -17.752 40.580 1.00 75.19 199 SER A C 1
ATOM 1543 O O . SER A 1 199 ? -17.228 -16.555 40.724 1.00 75.19 199 SER A O 1
ATOM 1545 N N . MET A 1 200 ? -18.458 -18.367 41.219 1.00 78.62 200 MET A N 1
ATOM 1546 C CA . MET A 1 200 ? -19.341 -17.730 42.188 1.00 78.62 200 MET A CA 1
ATOM 1547 C C . MET A 1 200 ? -18.749 -17.878 43.597 1.00 78.62 200 MET A C 1
ATOM 1549 O O . MET A 1 200 ? -18.848 -18.947 44.202 1.00 78.62 200 MET A O 1
ATOM 1553 N N . ASN A 1 201 ? -18.115 -16.822 44.107 1.00 77.00 201 ASN A N 1
ATOM 1554 C CA . ASN A 1 201 ? -17.446 -16.810 45.412 1.00 77.00 201 ASN A CA 1
ATOM 1555 C C . ASN A 1 201 ? -18.393 -16.303 46.501 1.00 77.00 201 ASN A C 1
ATOM 1557 O O . ASN A 1 201 ? -19.201 -15.412 46.251 1.00 77.00 201 ASN A O 1
ATOM 1561 N N . ARG A 1 202 ? -18.306 -16.853 47.714 1.00 78.06 202 ARG A N 1
ATOM 1562 C CA . ARG A 1 202 ? -19.118 -16.402 48.854 1.00 78.06 202 ARG A CA 1
ATOM 1563 C C . ARG A 1 202 ? -18.498 -15.171 49.505 1.00 78.06 202 ARG A C 1
ATOM 1565 O O . ARG A 1 202 ? -17.306 -14.911 49.387 1.00 78.06 202 ARG A O 1
ATOM 1572 N N . ARG A 1 203 ? -19.306 -14.445 50.276 1.00 67.19 203 ARG A N 1
ATOM 1573 C CA . ARG A 1 203 ? -18.863 -13.273 51.052 1.00 67.19 203 ARG A CA 1
ATOM 1574 C C . ARG A 1 203 ? -17.730 -13.566 52.053 1.00 67.19 203 ARG A C 1
ATOM 1576 O O . ARG A 1 203 ? -16.986 -12.660 52.397 1.00 67.19 203 ARG A O 1
ATOM 1583 N N . SER A 1 204 ? -17.615 -14.811 52.515 1.00 69.88 204 SER A N 1
ATOM 1584 C CA . SER A 1 204 ? -16.560 -15.282 53.423 1.00 69.88 204 SER A CA 1
ATOM 1585 C C . SER A 1 204 ? -15.243 -15.638 52.727 1.00 69.88 204 SER A C 1
ATOM 1587 O O . SER A 1 204 ? -14.277 -15.967 53.408 1.00 69.88 204 SER A O 1
ATOM 1589 N N . ASP A 1 205 ? -15.212 -15.658 51.394 1.00 71.31 205 ASP A N 1
ATOM 1590 C CA . ASP A 1 205 ? -14.045 -16.113 50.646 1.00 71.31 205 ASP A CA 1
ATOM 1591 C C . ASP A 1 205 ? -13.085 -14.923 50.457 1.00 71.31 205 ASP A C 1
ATOM 1593 O O . ASP A 1 205 ? -13.367 -14.002 49.692 1.00 71.31 205 ASP A O 1
ATOM 1597 N N . GLU A 1 206 ? -11.942 -14.933 51.153 1.00 64.75 206 GLU A N 1
ATOM 1598 C CA . GLU A 1 206 ? -10.893 -13.899 51.028 1.00 64.75 206 GLU A CA 1
ATOM 1599 C C . GLU A 1 206 ? -10.135 -13.982 49.690 1.00 64.75 206 GLU A C 1
ATOM 1601 O O . GLU A 1 206 ? -9.463 -13.040 49.274 1.00 64.75 206 GLU A O 1
ATOM 1606 N N . SER A 1 207 ? -10.244 -15.114 48.990 1.00 66.69 207 SER A N 1
ATOM 1607 C CA . SER A 1 207 ? -9.625 -15.350 47.688 1.00 66.69 207 SER A CA 1
ATOM 1608 C C . SER A 1 207 ? -10.516 -16.214 46.798 1.00 66.69 207 SER A C 1
ATOM 1610 O O . SER A 1 207 ? -11.343 -17.000 47.264 1.00 66.69 207 SER A O 1
ATOM 1612 N N . CYS A 1 208 ? -10.354 -16.056 45.484 1.00 68.75 208 CYS A N 1
ATOM 1613 C CA . CYS A 1 208 ? -11.095 -16.835 44.504 1.00 68.75 208 CYS A CA 1
ATOM 1614 C C . CYS A 1 208 ? -10.690 -18.313 44.587 1.00 68.75 208 CYS A C 1
ATOM 1616 O O . CYS A 1 208 ? -9.579 -18.676 44.204 1.00 68.75 208 CYS A O 1
ATOM 1618 N N . SER A 1 209 ? -11.607 -19.169 45.038 1.00 61.50 209 SER A N 1
ATOM 1619 C CA . SER A 1 209 ? -11.400 -20.617 45.027 1.00 61.50 209 SER A CA 1
ATOM 1620 C C . SER A 1 209 ? -11.837 -21.174 43.669 1.00 61.50 209 SER A C 1
ATOM 1622 O O . SER A 1 209 ? -13.034 -21.133 43.366 1.00 61.50 209 SER A O 1
ATOM 1624 N N . PRO A 1 210 ? -10.925 -21.696 42.828 1.00 57.69 210 PRO A N 1
ATOM 1625 C CA . PRO A 1 210 ? -11.332 -22.405 41.623 1.00 57.69 210 PRO A CA 1
ATOM 1626 C C . PRO A 1 210 ? -12.258 -23.561 42.018 1.00 57.69 210 PRO A C 1
ATOM 1628 O O . PRO A 1 210 ? -12.028 -24.243 43.022 1.00 57.69 210 PRO A O 1
ATOM 1631 N N . ALA A 1 211 ? -13.330 -23.759 41.249 1.00 53.16 211 ALA A N 1
ATOM 1632 C CA . ALA A 1 211 ? -14.327 -24.806 41.454 1.00 53.16 211 ALA A CA 1
ATOM 1633 C C . ALA A 1 211 ? -13.704 -26.203 41.252 1.00 53.16 211 ALA A C 1
ATOM 1635 O O . ALA A 1 211 ? -13.869 -26.840 40.220 1.00 53.16 211 ALA A O 1
ATOM 1636 N N . GLY A 1 212 ? -12.928 -26.650 42.237 1.00 47.50 212 GLY A N 1
ATOM 1637 C CA . GLY A 1 212 ? -12.202 -27.919 42.233 1.00 47.50 212 GLY A CA 1
ATOM 1638 C C . GLY A 1 212 ? -11.696 -28.356 43.610 1.00 47.50 212 GLY A C 1
ATOM 1639 O O . GLY A 1 212 ? -11.216 -29.475 43.746 1.00 47.50 212 GLY A O 1
ATOM 1640 N N . GLN A 1 213 ? -11.821 -27.524 44.652 1.00 48.84 213 GLN A N 1
ATOM 1641 C CA . GLN A 1 213 ? -11.382 -27.871 46.008 1.00 48.84 213 GLN A CA 1
ATOM 1642 C C . GLN A 1 213 ? -12.408 -27.449 47.069 1.00 48.84 213 GLN A C 1
ATOM 1644 O O . GLN A 1 213 ? -12.197 -26.527 47.848 1.00 48.84 213 GLN A O 1
ATOM 1649 N N . ARG A 1 214 ? -13.540 -28.155 47.133 1.00 40.62 214 ARG A N 1
ATOM 1650 C CA . ARG A 1 214 ? -14.379 -28.206 48.343 1.00 40.62 214 ARG A CA 1
ATOM 1651 C C . ARG A 1 214 ? -14.510 -29.665 48.788 1.00 40.62 214 ARG A C 1
ATOM 1653 O O . ARG A 1 214 ? -15.377 -30.351 48.276 1.00 40.62 214 ARG A O 1
ATOM 1660 N N . GLY A 1 215 ? -13.586 -30.070 49.679 1.00 38.06 215 GLY A N 1
ATOM 1661 C CA . GLY A 1 215 ? -13.564 -31.169 50.680 1.00 38.06 215 GLY A CA 1
ATOM 1662 C C . GLY A 1 215 ? -14.249 -32.517 50.390 1.00 38.06 215 GLY A C 1
ATOM 1663 O O . GLY A 1 215 ? -15.310 -32.579 49.801 1.00 38.06 215 GLY A O 1
ATOM 1664 N N . THR A 1 216 ? -13.814 -33.683 50.861 1.00 36.81 216 THR A N 1
ATOM 1665 C CA . THR A 1 216 ? -12.743 -34.163 51.752 1.00 36.81 216 THR A CA 1
ATOM 1666 C C . THR A 1 216 ? -12.926 -35.692 51.786 1.00 36.81 216 THR A C 1
ATOM 1668 O O . THR A 1 216 ? -14.059 -36.164 51.805 1.00 36.81 216 THR A O 1
ATOM 1671 N N . ARG A 1 217 ? -11.853 -36.488 51.889 1.00 31.75 217 ARG A N 1
ATOM 1672 C CA . ARG A 1 217 ? -11.822 -37.668 52.781 1.00 31.75 217 ARG A CA 1
ATOM 1673 C C . ARG A 1 217 ? -10.399 -38.202 52.907 1.00 31.75 217 ARG A C 1
ATOM 1675 O O . ARG A 1 217 ? -9.855 -38.797 51.984 1.00 31.75 217 ARG A O 1
ATOM 1682 N N . ARG A 1 218 ? -9.831 -38.019 54.103 1.00 39.03 218 ARG A N 1
ATOM 1683 C CA . ARG A 1 218 ? -8.777 -38.885 54.637 1.00 39.03 218 ARG A CA 1
ATOM 1684 C C . ARG A 1 218 ? -9.237 -40.340 54.463 1.00 39.03 218 ARG A C 1
ATOM 1686 O O . ARG A 1 218 ? -10.289 -40.702 54.988 1.00 39.03 218 ARG A O 1
ATOM 1693 N N . ARG A 1 219 ? -8.469 -41.160 53.746 1.00 33.38 219 ARG A N 1
ATOM 1694 C CA . ARG A 1 219 ? -8.476 -42.617 53.927 1.00 33.38 219 ARG A CA 1
ATOM 1695 C C . ARG A 1 219 ? -7.266 -42.964 54.789 1.00 33.38 219 ARG A C 1
ATOM 1697 O O . ARG A 1 219 ? -6.168 -42.482 54.532 1.00 33.38 219 ARG A O 1
ATOM 1704 N N . ALA A 1 220 ? -7.533 -43.710 55.853 1.00 36.03 220 ALA A N 1
ATOM 1705 C CA . ALA A 1 220 ? -6.560 -44.270 56.784 1.00 36.03 220 ALA A CA 1
ATOM 1706 C C . ALA A 1 220 ? -5.615 -45.272 56.070 1.00 36.03 220 ALA A C 1
ATOM 1708 O O . ALA A 1 220 ? -5.913 -45.667 54.937 1.00 36.03 220 ALA A O 1
ATOM 1709 N N . PRO A 1 221 ? -4.486 -45.664 56.691 1.00 44.09 221 PRO A N 1
ATOM 1710 C CA . PRO A 1 221 ? -3.442 -46.440 56.033 1.00 44.09 221 PRO A CA 1
ATOM 1711 C C . PRO A 1 221 ? -3.830 -47.921 55.943 1.00 44.09 221 PRO A C 1
ATOM 1713 O O . PRO A 1 221 ? -4.492 -48.449 56.835 1.00 44.09 221 PRO A O 1
ATOM 1716 N N . PHE A 1 222 ? -3.382 -48.593 54.883 1.00 34.62 222 PHE A N 1
ATOM 1717 C CA . PHE A 1 222 ? -3.370 -50.052 54.806 1.00 34.62 222 PHE A CA 1
ATOM 1718 C C . PHE A 1 222 ? -1.943 -50.549 55.030 1.00 34.62 222 PHE A C 1
ATOM 1720 O O . PHE A 1 222 ? -1.028 -50.166 54.304 1.00 34.62 222 PHE A O 1
ATOM 1727 N N . HIS A 1 223 ? -1.794 -51.389 56.053 1.00 33.59 223 HIS A N 1
ATOM 1728 C CA . HIS A 1 223 ? -0.688 -52.323 56.213 1.00 33.59 223 HIS A CA 1
ATOM 1729 C C . HIS A 1 223 ? -0.846 -53.478 55.218 1.00 33.59 223 HIS A C 1
ATOM 1731 O O . HIS A 1 223 ? -1.935 -54.047 55.125 1.00 33.59 223 HIS A O 1
ATOM 1737 N N . PHE A 1 224 ? 0.251 -53.836 54.558 1.00 39.97 224 PHE A N 1
ATOM 1738 C CA . PHE A 1 224 ? 0.753 -55.206 54.446 1.00 39.97 224 PHE A CA 1
ATOM 1739 C C . PHE A 1 224 ? 2.276 -55.143 54.560 1.00 39.97 224 PHE A C 1
ATOM 1741 O O . PHE A 1 224 ? 2.852 -54.176 54.012 1.00 39.97 224 PHE A O 1
#